Protein AF-A0A8X6WQD3-F1 (afdb_monomer)

Foldseek 3Di:
DDDDDDPPPPPPPPPPPPVVPPDPDDDDDDDDDDDPPDPDPDDDDPCVVVPDDDDDDPVHHDPDDDDDPDPFWFLDDDPDPPDV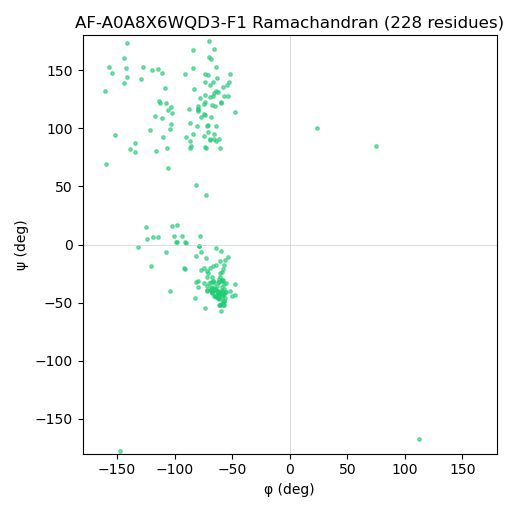VSVVCLQVPPVQLQLQLVQLQVQLVVVLVVPVVPVPDPSVPDDRDDSVLVVLLVVLVVVCVVPPDPDPVLQCDPPPVRDDPVNCVSDNSVVSVSCVVRGWRADPPCPDPPDPDNVCRRNVNSVVSNVVSVVNTTDDDPDDDDDDDD

pLDDT: mean 78.13, std 22.71, range [29.39, 98.5]

Solvent-accessible surface area (backbone atoms only — not comparable to full-atom values): 15333 Å² total; per-residue (Å²): 140,83,84,81,78,81,80,84,78,84,79,75,86,74,82,72,81,69,78,85,74,79,78,85,76,84,78,83,88,79,96,72,84,86,78,81,82,76,93,65,99,67,81,90,71,83,56,74,72,78,72,59,89,74,78,74,42,95,91,42,66,74,77,81,81,73,81,83,80,76,82,62,43,74,65,57,90,71,92,54,92,86,43,71,61,64,64,51,39,67,64,60,32,72,68,60,42,46,49,33,32,51,37,16,42,52,51,38,53,57,50,50,66,69,50,64,83,45,94,79,50,76,72,82,70,72,70,82,71,43,55,70,57,51,52,51,50,51,53,49,54,54,48,45,75,74,53,78,64,100,45,80,71,46,48,62,32,84,50,85,93,59,46,42,70,66,48,57,72,73,47,49,64,69,56,51,54,50,48,69,70,33,65,34,50,42,76,83,83,74,76,52,92,78,51,92,54,70,92,48,47,63,42,39,61,55,50,54,52,43,55,54,34,53,63,61,36,40,38,75,66,93,80,80,86,88,81,89,85,134

InterPro domains:
  IPR029526 PiggyBac transposable element-derived protein [PF13843] (83-230)

Organism: NCBI:txid2747483

Secondary structure (DSSP, 8-state):
-----------------GGGG--------------------S----GGGTT-----BTTBPPPPPPPP----EE-S--S-TT-HHHHHHTTS-HHHHHHHHHHHHHHHHHHHHHHTTSTT-GGGG-----HHHHHHHHHHHHHHHHS--SSGGGGG---TTT--HHHHHH--HHHHHHHHHH--SS-TT---TT-S-GGGGGGHHHHHHHHHHHHHHEE--S--------

Radius of gyration: 25.44 Å; Cα contacts (8 Å, |Δi|>4): 131; chains: 1; bounding box: 48×45×98 Å

Sequence (230 aa):
MAQKRKLDYYNDDFDFDTESLSSFESDEDFVHSISSSEDDSSDEEDFSSVRQWCKIDSSSPAPSRFSFIGDVGMKACVTNISDPLEYFELFFTDEIVNHIVTETNIFAAENLNKFKSKEHSRTHHWSETNANELRIFFATLILQGIITKPTVRMFWSKRKLIETPSFSNLMSSRRFDFIMQFIHFDRNENADSSHPQPKLKKIWTVLNYLQKKFSEVYTPEQDICIDESL

Nearest PDB structures (foldseek):
  6x68-assembly1_C  TM=8.214E-01  e=3.130E-04  Trichoplusia ni

Structure (mmCIF, N/CA/C/O backbone):
data_AF-A0A8X6WQD3-F1
#
_entry.id   AF-A0A8X6WQD3-F1
#
loop_
_atom_site.group_PDB
_atom_site.id
_atom_site.type_symbol
_atom_site.label_atom_id
_atom_site.label_alt_id
_atom_site.label_comp_id
_atom_site.label_asym_id
_atom_site.label_entity_id
_atom_site.label_seq_id
_atom_site.pdbx_PDB_ins_code
_atom_site.Cartn_x
_atom_site.Cartn_y
_atom_site.Cartn_z
_atom_site.occupancy
_atom_site.B_iso_or_equiv
_atom_site.auth_seq_id
_atom_site.auth_comp_id
_atom_site.auth_asym_id
_atom_site.auth_atom_id
_atom_site.pdbx_PDB_model_num
ATOM 1 N N . MET A 1 1 ? -28.267 -24.056 47.676 1.00 37.34 1 MET A N 1
ATOM 2 C CA . MET A 1 1 ? -27.795 -22.656 47.626 1.00 37.34 1 MET A CA 1
ATOM 3 C C . MET A 1 1 ? -27.132 -22.459 46.263 1.00 37.34 1 MET A C 1
ATOM 5 O O . MET A 1 1 ? -25.984 -22.834 46.091 1.00 37.34 1 MET A O 1
ATOM 9 N N . ALA A 1 2 ? -27.905 -22.050 45.252 1.00 32.12 2 ALA A N 1
ATOM 10 C CA . ALA A 1 2 ? -27.469 -22.011 43.853 1.00 32.12 2 ALA A CA 1
ATOM 11 C C . ALA A 1 2 ? -27.217 -20.557 43.428 1.00 32.12 2 ALA A C 1
ATOM 13 O O . ALA A 1 2 ? -28.138 -19.742 43.428 1.00 32.12 2 ALA A O 1
ATOM 14 N N . GLN A 1 3 ? -25.967 -20.229 43.098 1.00 31.47 3 GLN A N 1
ATOM 15 C CA . GLN A 1 3 ? -25.586 -18.927 42.552 1.00 31.47 3 GLN A CA 1
ATOM 16 C C . GLN A 1 3 ? -26.053 -18.821 41.095 1.00 31.47 3 GLN A C 1
ATOM 18 O O . GLN A 1 3 ? -25.526 -19.492 40.208 1.00 31.47 3 GLN A O 1
ATOM 23 N N . LYS A 1 4 ? -27.034 -17.949 40.839 1.00 33.19 4 LYS A N 1
ATOM 24 C CA . LYS A 1 4 ? -27.352 -17.462 39.491 1.00 33.19 4 LYS A CA 1
ATOM 25 C C . LYS A 1 4 ? -26.191 -16.587 39.008 1.00 33.19 4 LYS A C 1
ATOM 27 O O . LYS A 1 4 ? -26.005 -15.481 39.508 1.00 33.19 4 LYS A O 1
ATOM 32 N N . ARG A 1 5 ? -25.422 -17.074 38.029 1.00 31.81 5 ARG A N 1
ATOM 33 C CA . ARG A 1 5 ? -24.532 -16.237 37.212 1.00 31.81 5 ARG A CA 1
ATOM 34 C C . ARG A 1 5 ? -25.403 -15.321 36.348 1.00 31.81 5 ARG A C 1
ATOM 36 O O . ARG A 1 5 ? -26.217 -15.817 35.574 1.00 31.81 5 ARG A O 1
ATOM 43 N N . LYS A 1 6 ? -25.250 -14.004 36.502 1.00 31.16 6 LYS A N 1
ATOM 44 C CA . LYS A 1 6 ? -25.742 -13.023 35.528 1.00 31.16 6 LYS A CA 1
ATOM 45 C C . LYS A 1 6 ? -24.951 -13.231 34.234 1.00 31.16 6 LYS A C 1
ATOM 47 O O . LYS A 1 6 ? -23.727 -13.151 34.253 1.00 31.16 6 LYS A O 1
ATOM 52 N N . LEU A 1 7 ? -25.641 -13.568 33.145 1.00 31.30 7 LEU A N 1
ATOM 53 C CA . LEU A 1 7 ? -25.125 -13.299 31.808 1.00 31.30 7 LEU A CA 1
ATOM 54 C C . LEU A 1 7 ? -25.350 -11.808 31.575 1.00 31.30 7 LEU A C 1
ATOM 56 O O . LEU A 1 7 ? -26.496 -11.380 31.449 1.00 31.30 7 LEU A O 1
ATOM 60 N N . ASP A 1 8 ? -24.272 -11.036 31.544 1.00 34.44 8 ASP A N 1
ATOM 61 C CA . ASP A 1 8 ? -24.327 -9.669 31.047 1.00 34.44 8 ASP A CA 1
ATOM 62 C C . ASP A 1 8 ? -24.495 -9.747 29.527 1.00 34.44 8 ASP A C 1
ATOM 64 O O . ASP A 1 8 ? -23.580 -10.088 28.774 1.00 34.44 8 ASP A O 1
ATOM 68 N N . TYR A 1 9 ? -25.734 -9.530 29.098 1.00 30.50 9 TYR A N 1
ATOM 69 C CA . TYR A 1 9 ? -26.123 -9.390 27.706 1.00 30.50 9 TYR A CA 1
ATOM 70 C C . TYR A 1 9 ? -25.577 -8.044 27.214 1.00 30.50 9 TYR A C 1
ATOM 72 O O . TYR A 1 9 ? -26.153 -6.993 27.485 1.00 30.50 9 TYR A O 1
ATOM 80 N N . TYR A 1 10 ? -24.414 -8.072 26.559 1.00 33.78 10 TYR A N 1
ATOM 81 C CA . TYR A 1 10 ? -23.886 -6.932 25.811 1.00 33.78 10 TYR A CA 1
ATOM 82 C C . TYR A 1 10 ? -24.775 -6.711 24.579 1.00 33.78 10 TYR A C 1
ATOM 84 O O . TYR A 1 10 ? -24.548 -7.309 23.527 1.00 33.78 10 TYR A O 1
ATOM 92 N N . ASN A 1 11 ? -25.797 -5.872 24.738 1.00 33.25 11 ASN A N 1
ATOM 93 C CA . ASN A 1 11 ? -26.435 -5.171 23.631 1.00 33.25 11 ASN A CA 1
ATOM 94 C C . ASN A 1 11 ? -25.568 -3.960 23.295 1.00 33.25 11 ASN A C 1
ATOM 96 O O . ASN A 1 11 ? -25.582 -2.966 24.016 1.00 33.25 11 ASN A O 1
ATOM 100 N N . ASP A 1 12 ? -24.788 -4.084 22.229 1.00 38.41 12 ASP A N 1
ATOM 101 C CA . ASP A 1 12 ? -24.139 -2.958 21.565 1.00 38.41 12 ASP A CA 1
ATOM 102 C C . ASP A 1 12 ? -24.759 -2.935 20.163 1.00 38.41 12 ASP A C 1
ATOM 104 O O . ASP A 1 12 ? -24.243 -3.555 19.226 1.00 38.41 12 ASP A O 1
ATOM 108 N N . ASP A 1 13 ? -25.959 -2.348 20.090 1.00 34.16 13 ASP A N 1
ATOM 109 C CA . ASP A 1 13 ? -26.686 -2.066 18.853 1.00 34.16 13 ASP A CA 1
ATOM 110 C C . ASP A 1 13 ? -25.855 -1.053 18.058 1.00 34.16 13 ASP A C 1
ATOM 112 O O . ASP A 1 13 ? -25.929 0.162 18.238 1.00 34.16 13 ASP A O 1
ATOM 116 N N . PHE A 1 14 ? -24.958 -1.590 17.237 1.00 41.25 14 PHE A N 1
ATOM 117 C CA . PHE A 1 14 ? -24.256 -0.849 16.207 1.00 41.25 14 PHE A CA 1
ATOM 118 C C . PHE A 1 14 ? -25.142 -0.878 14.966 1.00 41.25 14 PHE A C 1
ATOM 120 O O . PHE A 1 14 ? -25.031 -1.792 14.147 1.00 41.25 14 PHE A O 1
ATOM 127 N N . ASP A 1 15 ? -26.032 0.108 14.860 1.00 30.75 15 ASP A N 1
ATOM 128 C CA . ASP A 1 15 ? -26.692 0.447 13.603 1.00 30.75 15 ASP A CA 1
ATOM 129 C C . ASP A 1 15 ? -25.621 0.982 12.647 1.00 30.75 15 ASP A C 1
ATOM 131 O O . ASP A 1 15 ? -25.238 2.153 12.645 1.00 30.75 15 ASP A O 1
ATOM 135 N N . PHE A 1 16 ? -25.045 0.050 11.892 1.00 40.91 16 PHE A N 1
ATOM 136 C CA . PHE A 1 16 ? -24.218 0.330 10.736 1.00 40.91 16 PHE A CA 1
ATOM 137 C C . PHE A 1 16 ? -25.162 0.755 9.613 1.00 40.91 16 PHE A C 1
ATOM 139 O O . PHE A 1 16 ? -25.696 -0.097 8.899 1.00 40.91 16 PHE A O 1
ATOM 146 N N . ASP A 1 17 ? -25.387 2.062 9.469 1.00 29.39 17 ASP A N 1
ATOM 147 C CA . ASP A 1 17 ? -26.041 2.622 8.285 1.00 29.39 17 ASP A CA 1
ATOM 148 C C . ASP A 1 17 ? -25.178 2.299 7.057 1.00 29.39 17 ASP A C 1
ATOM 150 O O . ASP A 1 17 ? -24.239 3.004 6.690 1.00 29.39 17 ASP A O 1
ATOM 154 N N . THR A 1 18 ? -25.495 1.156 6.450 1.00 40.88 18 THR A N 1
ATOM 155 C CA . THR A 1 18 ? -24.824 0.567 5.284 1.00 40.88 18 THR A CA 1
ATOM 156 C C . THR A 1 18 ? -25.268 1.253 3.983 1.00 40.88 18 THR A C 1
ATOM 158 O O . THR A 1 18 ? -24.784 0.924 2.905 1.00 40.88 18 THR A O 1
ATOM 161 N N . GLU A 1 19 ? -26.175 2.230 4.058 1.00 29.75 19 GLU A N 1
ATOM 162 C CA . GLU A 1 19 ? -26.817 2.840 2.886 1.00 29.75 19 GLU A CA 1
ATOM 163 C C . GLU A 1 19 ? -25.960 3.887 2.148 1.00 29.75 19 GLU A C 1
ATOM 165 O O . GLU A 1 19 ? -26.366 4.387 1.106 1.00 29.75 19 GLU A O 1
ATOM 170 N N . SER A 1 20 ? -24.742 4.193 2.610 1.00 35.38 20 SER A N 1
ATOM 171 C CA . SER A 1 20 ? -23.837 5.131 1.915 1.00 35.38 20 SER A CA 1
ATOM 172 C C . SER A 1 20 ? -22.776 4.447 1.033 1.00 35.38 20 SER A C 1
ATOM 174 O O . SER A 1 20 ? -21.779 5.080 0.682 1.00 35.38 20 SER A O 1
ATOM 176 N N . LEU A 1 21 ? -22.955 3.167 0.686 1.00 35.31 21 LEU A N 1
ATOM 177 C CA . LEU A 1 21 ? -22.080 2.437 -0.250 1.00 35.31 21 LEU A CA 1
ATOM 178 C C . LEU A 1 21 ? -22.769 2.009 -1.558 1.00 35.31 21 LEU A C 1
ATOM 180 O O . LEU A 1 21 ? -22.146 1.342 -2.381 1.00 35.31 21 LEU A O 1
ATOM 184 N N . SER A 1 22 ? -24.016 2.422 -1.803 1.00 36.16 22 SER A N 1
ATOM 185 C CA . SER A 1 22 ? -24.727 2.132 -3.054 1.00 36.16 22 SER A CA 1
ATOM 186 C C . SER A 1 22 ? -24.837 3.363 -3.956 1.00 36.16 22 SER A C 1
ATOM 188 O O . SER A 1 22 ? -25.866 4.031 -3.989 1.00 36.16 22 SER A O 1
ATOM 190 N N . SER A 1 23 ? -23.782 3.632 -4.722 1.00 32.94 23 SER A N 1
ATOM 191 C CA . SER A 1 23 ? -23.897 4.284 -6.035 1.00 32.94 23 SER A CA 1
ATOM 192 C C . SER A 1 23 ? -22.642 3.991 -6.861 1.00 32.94 23 SER A C 1
ATOM 194 O O . SER A 1 23 ? -21.803 4.862 -7.085 1.00 32.94 23 SER A O 1
ATOM 196 N N . PHE A 1 24 ? -22.482 2.733 -7.273 1.00 35.53 24 PHE A N 1
ATOM 197 C CA . PHE A 1 24 ? -21.661 2.423 -8.440 1.00 35.53 24 PHE A CA 1
ATOM 198 C C . PHE A 1 24 ? -22.589 2.573 -9.647 1.00 35.53 24 PHE A C 1
ATOM 200 O O . PHE A 1 24 ? -23.255 1.623 -10.054 1.00 35.53 24 PHE A O 1
ATOM 207 N N . GLU A 1 25 ? -22.731 3.805 -10.136 1.00 36.41 25 GLU A N 1
ATOM 208 C CA . GLU A 1 25 ? -23.301 4.021 -11.463 1.00 36.41 25 GLU A CA 1
ATOM 209 C C . GLU A 1 25 ? -22.193 3.749 -12.478 1.00 36.41 25 GLU A C 1
ATOM 211 O O . GLU A 1 25 ? -21.123 4.360 -12.459 1.00 36.41 25 GLU A O 1
ATOM 216 N N . SER A 1 26 ? -22.444 2.723 -13.284 1.00 42.25 26 SER A N 1
ATOM 217 C CA . SER A 1 26 ? -21.662 2.347 -14.449 1.00 42.25 26 SER A CA 1
ATOM 218 C C . SER A 1 26 ? -21.971 3.355 -15.547 1.00 42.25 26 SER A C 1
ATOM 220 O O . SER A 1 26 ? -23.090 3.381 -16.046 1.00 42.25 26 SER A O 1
ATOM 222 N N . ASP A 1 27 ? -20.975 4.160 -15.905 1.00 38.22 27 ASP A N 1
ATOM 223 C CA . ASP A 1 27 ? -20.970 4.901 -17.162 1.00 38.22 27 ASP A CA 1
ATOM 224 C C . ASP A 1 27 ? -19.881 4.299 -18.046 1.00 38.22 27 ASP A C 1
ATOM 226 O O . ASP A 1 27 ? -18.683 4.418 -17.765 1.00 38.22 27 ASP A O 1
ATOM 230 N N . GLU A 1 28 ? -20.340 3.600 -19.081 1.00 47.25 28 GLU A N 1
ATOM 231 C CA . GLU A 1 28 ? -19.529 3.154 -20.205 1.00 47.25 28 GLU A CA 1
ATOM 232 C C . GLU A 1 28 ? -19.102 4.332 -21.097 1.00 47.25 28 GLU A C 1
ATOM 234 O O . GLU A 1 28 ? -19.700 5.409 -21.095 1.00 47.25 28 GLU A O 1
ATOM 239 N N . ASP A 1 29 ? -18.064 4.053 -21.886 1.00 42.06 29 ASP A N 1
ATOM 240 C CA . ASP A 1 29 ? -17.560 4.807 -23.032 1.00 42.06 29 ASP A CA 1
ATOM 241 C C . ASP A 1 29 ? -16.788 6.104 -22.763 1.00 42.06 29 ASP A C 1
ATOM 243 O O . ASP A 1 29 ? -17.280 7.217 -22.954 1.00 42.06 29 ASP A O 1
ATOM 247 N N . PHE A 1 30 ? 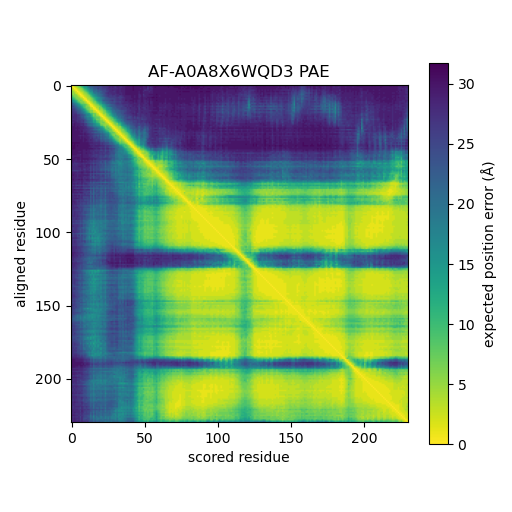-15.479 5.962 -22.508 1.00 35.50 30 PHE A N 1
ATOM 248 C CA . PHE A 1 30 ? -14.531 6.975 -22.977 1.00 35.50 30 PHE A CA 1
ATOM 249 C C . PHE A 1 30 ? -13.127 6.422 -23.250 1.00 35.50 30 PHE A C 1
ATOM 251 O O . PHE A 1 30 ? -12.264 6.355 -22.375 1.00 35.50 30 PHE A O 1
ATOM 258 N N . VAL A 1 31 ? -12.885 6.059 -24.510 1.00 40.31 31 VAL A N 1
ATOM 259 C CA . VAL A 1 31 ? -11.545 5.803 -25.050 1.00 40.31 31 VAL A CA 1
ATOM 260 C C . VAL A 1 31 ? -10.741 7.105 -25.064 1.00 40.31 31 VAL A C 1
ATOM 262 O O . VAL A 1 31 ? -10.832 7.901 -25.998 1.00 40.31 31 VAL A O 1
ATOM 265 N N . HIS A 1 32 ? -9.940 7.334 -24.023 1.00 35.94 32 HIS A N 1
ATOM 266 C CA . HIS A 1 32 ? -8.953 8.408 -24.017 1.00 35.94 32 HIS A CA 1
ATOM 267 C C . HIS A 1 32 ? -7.553 7.851 -24.254 1.00 35.94 32 HIS A C 1
ATOM 269 O O . HIS A 1 32 ? -7.032 7.048 -23.484 1.00 35.94 32 HIS A O 1
ATOM 275 N N . SER A 1 33 ? -6.959 8.308 -25.353 1.00 43.00 33 SER A N 1
ATOM 276 C CA . SER A 1 33 ? -5.573 8.093 -25.738 1.00 43.00 33 SER A CA 1
ATOM 277 C C . SER A 1 33 ? -4.630 8.382 -24.571 1.00 43.00 33 SER A C 1
ATOM 279 O O . SER A 1 33 ? -4.491 9.527 -24.144 1.00 43.00 33 SER A O 1
ATOM 281 N N . ILE A 1 34 ? -3.960 7.341 -24.080 1.00 35.44 34 ILE A N 1
ATOM 282 C CA . ILE A 1 34 ? -2.856 7.463 -23.132 1.00 35.44 34 ILE A CA 1
ATOM 283 C C . ILE A 1 34 ? -1.696 8.211 -23.806 1.00 35.44 34 ILE A C 1
ATOM 285 O O . ILE A 1 34 ? -0.976 7.674 -24.646 1.00 35.44 34 ILE A O 1
ATOM 289 N N . SER A 1 35 ? -1.543 9.492 -23.480 1.00 41.06 35 SER A N 1
ATOM 290 C CA . SER A 1 35 ? -0.341 10.252 -23.814 1.00 41.06 35 SER A CA 1
ATOM 291 C C . SER A 1 35 ? 0.630 10.100 -22.651 1.00 41.06 35 SER A C 1
ATOM 293 O O . SER A 1 35 ? 0.543 10.833 -21.670 1.00 41.06 35 SER A O 1
ATOM 295 N N . SER A 1 36 ? 1.516 9.108 -22.747 1.00 38.62 36 SER A N 1
ATOM 296 C CA . SER A 1 36 ? 2.681 9.000 -21.870 1.00 38.62 36 SER A CA 1
ATOM 297 C C . SER A 1 36 ? 3.654 10.108 -22.260 1.00 38.62 36 SER A C 1
ATOM 299 O O . SER A 1 36 ? 4.286 10.028 -23.309 1.00 38.62 36 SER A O 1
ATOM 301 N N . SER A 1 37 ? 3.709 11.187 -21.481 1.00 40.78 37 SER A N 1
ATOM 302 C CA . SER A 1 37 ? 4.742 12.211 -21.628 1.00 40.78 37 SER A CA 1
ATOM 303 C C . SER A 1 37 ? 5.959 11.780 -20.816 1.00 40.78 37 SER A C 1
ATOM 305 O O . SER A 1 37 ? 6.109 12.168 -19.655 1.00 40.78 37 SER A O 1
ATOM 307 N N . GLU A 1 38 ? 6.790 10.932 -21.414 1.00 43.31 38 GLU A N 1
ATOM 308 C CA . GLU A 1 38 ? 8.172 10.779 -20.975 1.00 43.31 38 GLU A CA 1
ATOM 309 C C . GLU A 1 38 ? 8.962 11.947 -21.575 1.00 43.31 38 GLU A C 1
ATOM 311 O O . GLU A 1 38 ? 9.025 12.114 -22.790 1.00 43.31 38 GLU A O 1
ATOM 316 N N . ASP A 1 39 ? 9.473 12.813 -20.703 1.00 50.09 39 ASP A N 1
ATOM 317 C CA . ASP A 1 39 ? 10.431 13.861 -21.048 1.00 50.09 39 ASP A CA 1
ATOM 318 C C . ASP A 1 39 ? 11.785 13.182 -21.286 1.00 50.09 39 ASP A C 1
ATOM 320 O O . ASP A 1 39 ? 12.591 13.041 -20.364 1.00 50.09 39 ASP A O 1
ATOM 324 N N . ASP A 1 40 ? 11.986 12.677 -22.506 1.00 42.31 40 ASP A N 1
ATOM 325 C CA . ASP A 1 40 ? 13.295 12.265 -23.001 1.00 42.31 40 ASP A CA 1
ATOM 326 C C . ASP A 1 40 ? 13.674 13.127 -24.207 1.00 42.31 40 ASP A C 1
ATOM 328 O O . ASP A 1 40 ? 13.081 13.081 -25.284 1.00 42.31 40 ASP A O 1
ATOM 332 N N . SER A 1 41 ? 14.676 13.971 -23.994 1.00 54.41 41 SER A N 1
ATOM 333 C CA . SER A 1 41 ? 15.279 14.817 -25.012 1.00 54.41 41 SER A CA 1
ATOM 334 C C . SER A 1 41 ? 16.131 13.955 -25.954 1.00 54.41 41 SER A C 1
ATOM 336 O O . SER A 1 41 ? 17.355 13.915 -25.813 1.00 54.41 41 SER A O 1
ATOM 338 N N . SER A 1 42 ? 15.517 13.317 -26.954 1.00 49.59 42 SER A N 1
ATOM 339 C CA . SER A 1 42 ? 16.203 12.905 -28.187 1.00 49.59 42 SER A CA 1
ATOM 340 C C . SER A 1 42 ? 15.221 12.650 -29.341 1.00 49.59 42 SER A C 1
ATOM 342 O O . SER A 1 42 ? 14.194 12.017 -29.151 1.00 49.59 42 SER A O 1
ATOM 344 N N . ASP A 1 43 ? 15.547 13.226 -30.506 1.00 47.78 43 ASP A N 1
ATOM 345 C CA . ASP A 1 43 ? 14.979 13.034 -31.852 1.00 47.78 43 ASP A CA 1
ATOM 346 C C . ASP A 1 43 ? 13.529 12.501 -31.946 1.00 47.78 43 ASP A C 1
ATOM 348 O O . ASP A 1 43 ? 13.276 11.302 -31.891 1.00 47.78 43 ASP A O 1
ATOM 352 N N . GLU A 1 44 ? 12.578 13.415 -32.179 1.00 52.28 44 GLU A N 1
ATOM 353 C CA . GLU A 1 44 ? 11.164 13.135 -32.489 1.00 52.28 44 GLU A CA 1
ATOM 354 C C . GLU A 1 44 ? 11.033 12.300 -33.782 1.00 52.28 44 GLU A C 1
ATOM 356 O O . GLU A 1 44 ? 10.827 12.833 -34.878 1.00 52.28 44 GLU A O 1
ATOM 361 N N . GLU A 1 45 ? 11.182 10.978 -33.684 1.00 58.72 45 GLU A N 1
ATOM 362 C CA . GLU A 1 45 ? 10.848 10.075 -34.783 1.00 58.72 45 GLU A CA 1
ATOM 363 C C . GLU A 1 45 ? 9.327 10.088 -35.024 1.00 58.72 45 GLU A C 1
ATOM 365 O O . GLU A 1 45 ? 8.515 9.904 -34.116 1.00 58.72 45 GLU A O 1
ATOM 370 N N . ASP A 1 46 ? 8.917 10.320 -36.274 1.00 63.22 46 ASP A N 1
ATOM 371 C CA . ASP A 1 46 ? 7.510 10.356 -36.681 1.00 63.22 46 ASP A CA 1
ATOM 372 C C . ASP A 1 46 ? 6.873 8.954 -36.613 1.00 63.22 46 ASP A C 1
ATOM 374 O O . ASP A 1 46 ? 6.852 8.186 -37.579 1.00 63.22 46 ASP A O 1
ATOM 378 N N . PHE A 1 47 ? 6.305 8.619 -35.454 1.00 57.06 47 PHE A N 1
ATOM 379 C CA . PHE A 1 47 ? 5.590 7.360 -35.226 1.00 57.06 47 PHE A CA 1
ATOM 380 C C . PHE A 1 47 ? 4.166 7.330 -35.812 1.00 57.06 47 PHE A C 1
ATOM 382 O O . PHE A 1 47 ? 3.434 6.362 -35.570 1.00 57.06 47 PHE A O 1
ATOM 389 N N . SER A 1 48 ? 3.732 8.338 -36.584 1.00 65.25 48 SER A N 1
ATOM 390 C CA . SER A 1 48 ? 2.378 8.364 -37.172 1.00 65.25 48 SER A CA 1
ATOM 391 C C . SER A 1 48 ? 2.093 7.129 -38.035 1.00 65.25 48 SER A C 1
ATOM 393 O O . SER A 1 48 ? 0.986 6.587 -38.011 1.00 65.25 48 SER A O 1
ATOM 395 N N . SER A 1 49 ? 3.128 6.620 -38.706 1.00 61.62 49 SER A N 1
ATOM 396 C CA . SER A 1 49 ? 3.078 5.427 -39.557 1.00 61.62 49 SER A CA 1
ATOM 397 C C . SER A 1 49 ? 2.931 4.118 -38.765 1.00 61.62 49 SER A C 1
ATOM 399 O O . SER A 1 49 ? 2.359 3.154 -39.268 1.00 61.62 49 SER A O 1
ATOM 401 N N . VAL A 1 50 ? 3.416 4.067 -37.517 1.00 60.41 50 VAL A N 1
ATOM 402 C CA . VAL A 1 50 ? 3.425 2.850 -36.677 1.00 60.41 50 VAL A CA 1
ATOM 403 C C . VAL A 1 50 ? 2.043 2.560 -36.082 1.00 60.41 50 VAL A C 1
ATOM 405 O O . VAL A 1 50 ? 1.725 1.419 -35.756 1.00 60.41 50 VAL A O 1
ATOM 408 N N . ARG A 1 51 ? 1.180 3.579 -35.983 1.00 58.72 51 ARG A N 1
ATOM 409 C CA . ARG A 1 51 ? -0.174 3.461 -35.411 1.00 58.72 51 ARG A CA 1
ATOM 410 C C . ARG A 1 51 ? -1.255 3.100 -36.433 1.00 58.72 51 ARG A C 1
ATOM 412 O O . ARG A 1 51 ? -2.430 3.017 -36.071 1.00 58.72 51 ARG A O 1
ATOM 419 N N . GLN A 1 52 ? -0.898 2.899 -37.702 1.00 70.62 52 GLN A N 1
ATOM 420 C CA . GLN A 1 52 ? -1.867 2.553 -38.734 1.00 70.62 52 GLN A CA 1
ATOM 421 C C . GLN A 1 52 ? -2.091 1.039 -38.779 1.00 70.62 52 GLN A C 1
ATOM 423 O O . GLN A 1 52 ? -1.277 0.281 -39.303 1.00 70.62 52 GLN A O 1
ATOM 428 N N . TRP A 1 53 ? -3.231 0.597 -38.248 1.00 75.75 53 TRP A N 1
ATOM 429 C CA . TRP A 1 53 ? -3.654 -0.798 -38.341 1.00 75.75 53 TRP A CA 1
ATOM 430 C C . TRP A 1 53 ? -3.809 -1.218 -39.806 1.00 75.75 53 TRP A C 1
ATOM 432 O O . TRP A 1 53 ? -4.595 -0.629 -40.552 1.00 75.75 53 TRP A O 1
ATOM 442 N N . CYS A 1 54 ? -3.086 -2.260 -40.213 1.00 73.06 54 CYS A N 1
ATOM 443 C CA . CYS A 1 54 ? -3.189 -2.845 -41.543 1.00 73.06 54 CYS A CA 1
ATOM 444 C C . CYS A 1 54 ? -3.624 -4.310 -41.466 1.00 73.06 54 CYS A C 1
ATOM 446 O O . CYS A 1 54 ? -3.359 -5.030 -40.500 1.00 73.06 54 CYS A O 1
ATOM 448 N N . LYS A 1 55 ? -4.332 -4.758 -42.502 1.00 79.69 55 LYS A N 1
ATOM 449 C CA . LYS A 1 55 ? -4.726 -6.157 -42.627 1.00 79.69 55 LYS A CA 1
ATOM 450 C C . LYS A 1 55 ? -3.521 -6.964 -43.101 1.00 79.69 55 LYS A C 1
ATOM 452 O O . LYS A 1 55 ? -2.952 -6.653 -44.141 1.00 79.69 55 LYS A O 1
ATOM 457 N N . ILE A 1 56 ? -3.173 -8.013 -42.360 1.00 80.06 56 ILE A N 1
ATOM 458 C CA . ILE A 1 56 ? -2.126 -8.951 -42.770 1.00 80.06 56 ILE A CA 1
ATOM 459 C C . ILE A 1 56 ? -2.726 -9.912 -43.801 1.00 80.06 56 ILE A C 1
ATOM 461 O O . ILE A 1 56 ? -3.651 -10.668 -43.492 1.00 80.06 56 ILE A O 1
ATOM 465 N N . ASP A 1 57 ? -2.209 -9.873 -45.026 1.00 82.50 57 ASP A N 1
ATOM 466 C CA . ASP A 1 57 ? -2.569 -10.795 -46.103 1.00 82.50 57 ASP A CA 1
ATOM 467 C C . ASP A 1 57 ? -1.379 -11.072 -47.036 1.00 82.50 57 ASP A C 1
ATOM 469 O O . ASP A 1 57 ? -0.261 -10.613 -46.814 1.00 82.50 57 ASP A O 1
ATOM 473 N N . SER A 1 58 ? -1.603 -11.857 -48.088 1.00 78.31 58 SER A N 1
ATOM 474 C CA . SER A 1 58 ? -0.564 -12.244 -49.048 1.00 78.31 58 SER A CA 1
ATOM 475 C C . SER A 1 58 ? 0.079 -11.059 -49.781 1.00 78.31 58 SER A C 1
ATOM 477 O O . SER A 1 58 ? 1.191 -11.192 -50.285 1.00 78.31 58 SER A O 1
ATOM 479 N N . SER A 1 59 ? -0.631 -9.932 -49.895 1.00 81.19 59 SER A N 1
ATOM 480 C CA . SER A 1 59 ? -0.164 -8.709 -50.556 1.00 81.19 59 SER A CA 1
ATOM 481 C C . SER A 1 59 ? 0.524 -7.737 -49.594 1.00 81.19 59 SER A C 1
ATOM 483 O O . SER A 1 59 ? 1.305 -6.899 -50.037 1.00 81.19 59 SER A O 1
ATOM 485 N N . SER A 1 60 ? 0.269 -7.882 -48.290 1.00 79.12 60 SER A N 1
ATOM 486 C CA . SER A 1 60 ? 0.859 -7.100 -47.201 1.00 79.12 60 SER A CA 1
ATOM 487 C C . SER A 1 60 ? 1.299 -8.041 -46.068 1.00 79.12 60 SER A C 1
ATOM 489 O O . SER A 1 60 ? 0.566 -8.213 -45.086 1.00 79.12 60 SER A O 1
ATOM 491 N N . PRO A 1 61 ? 2.462 -8.712 -46.208 1.00 75.81 61 PRO A N 1
ATOM 492 C CA . PRO A 1 61 ? 2.956 -9.629 -45.189 1.00 75.81 61 PRO A CA 1
ATOM 493 C C . PRO A 1 61 ? 3.272 -8.878 -43.895 1.00 75.81 61 PRO A C 1
ATOM 495 O O . PRO A 1 61 ? 3.609 -7.694 -43.911 1.00 75.81 61 PRO A O 1
ATOM 498 N N . ALA A 1 62 ? 3.189 -9.589 -42.770 1.00 75.69 62 ALA A N 1
ATOM 499 C CA . ALA A 1 62 ? 3.553 -9.029 -41.477 1.00 75.69 62 ALA A CA 1
ATOM 500 C C . ALA A 1 62 ? 4.992 -8.472 -41.524 1.00 75.69 62 ALA A C 1
ATOM 502 O O . ALA A 1 62 ? 5.874 -9.144 -42.076 1.00 75.69 62 ALA A O 1
ATOM 503 N N . PRO A 1 63 ? 5.248 -7.286 -40.942 1.00 74.50 63 PRO A N 1
ATOM 504 C CA . PRO A 1 63 ? 6.602 -6.777 -40.782 1.00 74.50 63 PRO A CA 1
ATOM 505 C C . PRO A 1 63 ? 7.499 -7.825 -40.116 1.00 74.50 63 PRO A C 1
ATOM 507 O O . PRO A 1 63 ? 7.047 -8.601 -39.267 1.00 74.50 63 PRO A O 1
ATOM 510 N N . SER A 1 64 ? 8.779 -7.854 -40.490 1.00 71.69 64 SER A N 1
ATOM 511 C CA . SER A 1 64 ? 9.752 -8.723 -39.830 1.00 71.69 64 SER A CA 1
ATOM 512 C C . SER A 1 64 ? 9.777 -8.416 -38.336 1.00 71.69 64 SER A C 1
ATOM 514 O O . SER A 1 64 ? 9.956 -7.260 -37.954 1.00 71.69 64 SER A O 1
ATOM 516 N N . ARG A 1 65 ? 9.621 -9.443 -37.493 1.00 72.94 65 ARG A N 1
ATOM 517 C CA . ARG A 1 65 ? 9.785 -9.278 -36.047 1.00 72.94 65 ARG A CA 1
ATOM 518 C C . ARG A 1 65 ? 11.205 -8.789 -35.779 1.00 72.94 65 ARG A C 1
ATOM 520 O O . ARG A 1 65 ? 12.164 -9.448 -36.177 1.00 72.94 65 ARG A O 1
ATOM 527 N N . PHE A 1 66 ? 11.325 -7.639 -35.130 1.00 80.25 66 PHE A N 1
ATOM 528 C CA . PHE A 1 66 ? 12.605 -7.172 -34.621 1.00 80.25 66 PHE A CA 1
ATOM 529 C C . PHE A 1 66 ? 13.114 -8.159 -33.568 1.00 80.25 66 PHE A C 1
ATOM 531 O O . PHE A 1 66 ? 12.326 -8.726 -32.806 1.00 80.25 66 PHE A O 1
ATOM 538 N N . SER A 1 67 ? 14.428 -8.376 -33.533 1.00 87.62 67 SER A N 1
ATOM 539 C CA . SER A 1 67 ? 15.041 -9.103 -32.424 1.00 87.62 67 SER A CA 1
ATOM 540 C C . SER A 1 67 ? 14.839 -8.299 -31.146 1.00 87.62 67 SER A C 1
ATOM 542 O O . SER A 1 67 ? 15.097 -7.098 -31.128 1.00 87.62 67 SER A O 1
ATOM 544 N N . PHE A 1 68 ? 14.386 -8.955 -30.085 1.00 88.56 68 PHE A N 1
ATOM 545 C CA . PHE A 1 68 ? 14.256 -8.329 -28.778 1.00 88.56 68 PHE A CA 1
ATOM 546 C C . PHE A 1 68 ? 15.644 -8.134 -28.146 1.00 88.56 68 PHE A C 1
ATOM 548 O O . PHE A 1 68 ? 16.444 -9.069 -28.108 1.00 88.56 68 PHE A O 1
ATOM 555 N N . ILE A 1 69 ? 15.937 -6.911 -27.693 1.00 90.88 69 ILE A N 1
ATOM 556 C CA . ILE A 1 69 ? 17.247 -6.497 -27.141 1.00 90.88 69 ILE A CA 1
ATOM 557 C C . ILE A 1 69 ? 17.097 -6.032 -25.675 1.00 90.88 69 ILE A C 1
ATOM 559 O O . ILE A 1 69 ? 18.035 -5.512 -25.080 1.00 90.88 69 ILE A O 1
ATOM 563 N N . GLY A 1 70 ? 15.911 -6.189 -25.075 1.00 86.88 70 GLY A N 1
ATOM 564 C CA . GLY A 1 70 ? 15.652 -5.724 -23.714 1.00 86.88 70 GLY A CA 1
ATOM 565 C C . GLY A 1 70 ? 16.451 -6.498 -22.664 1.00 86.88 70 GLY A C 1
ATOM 566 O O . GLY A 1 70 ? 16.571 -7.720 -22.742 1.00 86.88 70 GLY A O 1
ATOM 567 N N . ASP A 1 71 ? 16.964 -5.775 -21.667 1.00 91.88 71 ASP A N 1
ATOM 568 C CA . ASP A 1 71 ? 17.570 -6.361 -20.469 1.00 91.88 71 ASP A CA 1
ATOM 569 C C . ASP A 1 71 ? 16.465 -6.690 -19.457 1.00 91.88 71 ASP A C 1
ATOM 571 O O . ASP A 1 71 ? 15.948 -5.814 -18.758 1.00 91.88 71 ASP A O 1
ATOM 575 N N . VAL A 1 72 ? 16.018 -7.945 -19.486 1.00 94.44 72 VAL A N 1
ATOM 576 C CA . VAL A 1 72 ? 14.833 -8.417 -18.759 1.00 94.44 72 VAL A CA 1
ATOM 577 C C . VAL A 1 72 ? 15.155 -8.772 -17.320 1.00 94.44 72 VAL A C 1
ATOM 579 O O . VAL A 1 72 ? 16.241 -9.252 -16.998 1.00 94.44 72 VAL A O 1
ATOM 582 N N . GLY A 1 73 ? 14.152 -8.636 -16.459 1.00 93.25 73 GLY A N 1
ATOM 583 C CA . GLY A 1 73 ? 14.225 -9.099 -15.082 1.00 93.25 73 GLY A CA 1
ATOM 584 C C . GLY A 1 73 ? 14.232 -7.981 -14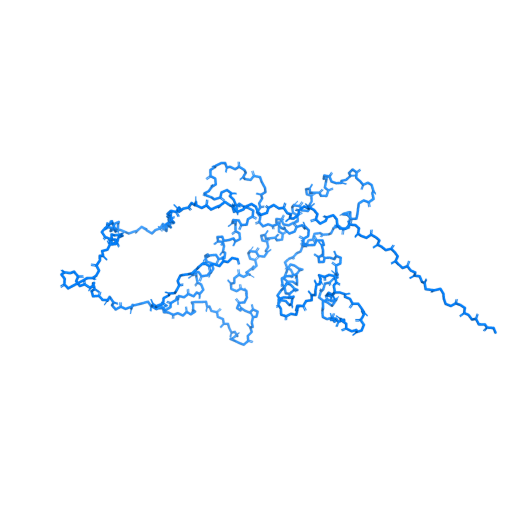.049 1.00 93.25 73 GLY A C 1
ATOM 585 O O . GLY A 1 73 ? 13.887 -6.828 -14.315 1.00 93.25 73 GLY A O 1
ATOM 586 N N . MET A 1 74 ? 14.564 -8.371 -12.819 1.00 92.56 74 MET A N 1
ATOM 587 C CA . MET A 1 74 ? 14.563 -7.487 -11.659 1.00 92.56 74 MET A CA 1
ATOM 588 C C . MET A 1 74 ? 15.766 -6.543 -11.709 1.00 92.56 74 MET A C 1
ATOM 590 O O . MET A 1 74 ? 16.912 -6.984 -11.697 1.00 92.56 74 MET A O 1
ATOM 594 N N . LYS A 1 75 ? 15.483 -5.242 -11.720 1.00 92.75 75 LYS A N 1
ATOM 595 C CA . LYS A 1 75 ? 16.476 -4.159 -11.693 1.00 92.75 75 LYS A CA 1
ATOM 596 C C . LYS A 1 75 ? 16.821 -3.711 -10.273 1.00 92.75 75 LYS A C 1
ATOM 598 O O . LYS A 1 75 ? 17.869 -3.111 -10.047 1.00 92.75 75 LYS A O 1
ATOM 603 N N . ALA A 1 76 ? 15.940 -3.988 -9.313 1.00 89.06 76 ALA A N 1
ATOM 604 C CA . ALA A 1 76 ? 16.155 -3.656 -7.912 1.00 89.06 76 ALA A CA 1
ATOM 605 C C . ALA A 1 76 ? 17.191 -4.576 -7.243 1.00 89.06 76 ALA A C 1
ATOM 607 O O . ALA A 1 76 ? 17.277 -5.767 -7.539 1.00 89.06 76 ALA A O 1
ATOM 608 N N . CYS A 1 77 ? 17.946 -4.025 -6.291 1.00 85.56 77 CYS A N 1
ATOM 609 C CA . CYS A 1 77 ? 18.862 -4.794 -5.453 1.00 85.56 77 CYS A CA 1
ATOM 610 C C . CYS A 1 77 ? 18.112 -5.324 -4.225 1.00 85.56 77 CYS A C 1
ATOM 612 O O . CYS A 1 77 ? 17.646 -4.536 -3.405 1.00 85.56 77 CYS A O 1
ATOM 614 N N . VAL A 1 78 ? 18.020 -6.647 -4.105 1.00 87.62 78 VAL A N 1
ATOM 615 C CA . VAL A 1 78 ? 17.479 -7.346 -2.931 1.00 87.62 78 VAL A CA 1
ATOM 616 C C . VAL A 1 78 ? 18.636 -8.102 -2.287 1.00 87.62 78 VAL A C 1
ATOM 618 O O . VAL A 1 78 ? 19.317 -8.883 -2.957 1.00 87.62 78 VAL A O 1
ATOM 621 N N . THR A 1 79 ? 18.901 -7.846 -1.007 1.00 89.25 79 THR A N 1
ATOM 622 C CA . THR A 1 79 ? 20.018 -8.457 -0.276 1.00 89.25 79 THR A CA 1
ATOM 623 C C . THR A 1 79 ? 19.693 -9.866 0.185 1.00 89.25 79 THR A C 1
ATOM 625 O O . THR A 1 79 ? 20.559 -10.744 0.148 1.00 89.25 79 THR A O 1
ATOM 628 N N . ASN A 1 80 ? 18.445 -10.104 0.581 1.00 90.31 80 ASN A N 1
ATOM 629 C CA . ASN A 1 80 ? 17.960 -11.402 1.008 1.00 90.31 80 ASN A CA 1
ATOM 630 C C . ASN A 1 80 ? 16.783 -11.853 0.143 1.00 90.31 80 ASN A C 1
ATOM 632 O O . ASN A 1 80 ? 15.624 -11.548 0.405 1.00 90.31 80 ASN A O 1
ATOM 636 N N . ILE A 1 81 ? 17.083 -12.699 -0.841 1.00 89.25 81 ILE A N 1
ATOM 637 C CA . ILE A 1 81 ? 16.082 -13.280 -1.747 1.00 89.25 81 ILE A CA 1
ATOM 638 C C . ILE A 1 81 ? 15.002 -14.121 -1.044 1.00 89.25 81 ILE A C 1
ATOM 640 O O . ILE A 1 81 ? 14.003 -14.480 -1.657 1.00 89.25 81 ILE A O 1
ATOM 644 N N . SER A 1 82 ? 15.213 -14.495 0.222 1.00 93.00 82 SER A N 1
ATOM 645 C CA . SER A 1 82 ? 14.252 -15.266 1.019 1.00 93.00 82 SER A CA 1
ATOM 646 C C . SER A 1 82 ? 13.413 -14.401 1.958 1.00 93.00 82 SER A C 1
ATOM 648 O O . SER A 1 82 ? 12.624 -14.966 2.714 1.00 93.00 82 SER A O 1
ATOM 650 N N . ASP A 1 83 ? 13.579 -13.075 1.948 1.00 94.75 83 ASP A N 1
ATOM 651 C CA . ASP A 1 83 ? 12.803 -12.157 2.780 1.00 94.75 83 ASP A CA 1
ATOM 652 C C . ASP A 1 83 ? 11.714 -11.442 1.961 1.00 94.75 83 ASP A C 1
ATOM 654 O O . ASP A 1 83 ? 12.011 -10.495 1.232 1.00 94.75 83 ASP A O 1
ATOM 658 N N . PRO A 1 84 ? 10.433 -11.845 2.081 1.00 93.81 84 PRO A N 1
ATOM 659 C CA . PRO A 1 84 ? 9.327 -11.184 1.391 1.00 93.81 84 PRO A CA 1
ATOM 660 C C . PRO A 1 84 ? 9.174 -9.700 1.744 1.00 93.81 84 PRO A C 1
ATOM 662 O O . PRO A 1 84 ? 8.593 -8.953 0.955 1.00 93.81 84 PRO A O 1
ATOM 665 N N . LEU A 1 85 ? 9.660 -9.267 2.914 1.00 94.44 85 LEU A N 1
ATOM 666 C CA . LEU A 1 85 ? 9.572 -7.870 3.324 1.00 94.44 85 LEU A CA 1
ATOM 667 C C . LEU A 1 85 ? 10.446 -6.977 2.438 1.00 94.44 85 LEU A C 1
ATOM 669 O O . LEU A 1 85 ? 9.964 -5.932 2.011 1.00 94.44 85 LEU A O 1
ATOM 673 N N . GLU A 1 86 ? 11.663 -7.412 2.087 1.00 94.88 86 GLU A N 1
ATOM 674 C CA . GLU A 1 86 ? 12.544 -6.638 1.199 1.00 94.88 86 GLU A CA 1
ATOM 675 C C . GLU A 1 86 ? 11.868 -6.363 -0.152 1.00 94.88 86 GLU A C 1
ATOM 677 O O . GLU A 1 86 ? 11.929 -5.247 -0.659 1.00 94.88 86 GLU A O 1
ATOM 682 N N . TYR A 1 87 ? 11.142 -7.344 -0.701 1.00 95.25 87 TYR A N 1
ATOM 683 C CA . TYR A 1 87 ? 10.381 -7.170 -1.942 1.00 95.25 87 TYR A CA 1
ATOM 684 C C . TYR A 1 87 ? 9.203 -6.204 -1.790 1.00 95.25 87 TYR A C 1
ATOM 686 O O . TYR A 1 87 ? 8.952 -5.394 -2.682 1.00 95.25 87 TYR A O 1
ATOM 694 N N . PHE A 1 88 ? 8.471 -6.273 -0.675 1.00 95.50 88 PHE A N 1
ATOM 695 C CA . PHE A 1 88 ? 7.370 -5.346 -0.403 1.00 95.50 88 PHE A CA 1
ATOM 696 C C . PHE A 1 88 ? 7.870 -3.898 -0.308 1.00 95.50 88 PHE A C 1
ATOM 698 O O . PHE A 1 88 ? 7.248 -2.977 -0.844 1.00 95.50 88 PHE A O 1
ATOM 705 N N . GLU A 1 89 ? 9.023 -3.698 0.328 1.00 95.56 89 GLU A N 1
ATOM 706 C CA . GLU A 1 89 ? 9.616 -2.380 0.551 1.00 95.56 89 GLU A CA 1
ATOM 707 C C . GLU A 1 89 ? 10.202 -1.740 -0.713 1.00 95.56 89 GLU A C 1
ATOM 709 O O . GLU A 1 89 ? 10.410 -0.527 -0.720 1.00 95.56 89 GLU A O 1
ATOM 714 N N . LEU A 1 90 ? 10.351 -2.488 -1.815 1.00 96.31 90 LEU A N 1
ATOM 715 C CA . LEU A 1 90 ? 10.632 -1.910 -3.138 1.00 96.31 90 LEU A CA 1
ATOM 716 C C . LEU A 1 90 ? 9.499 -0.997 -3.626 1.00 96.31 90 LEU A C 1
ATOM 718 O O . LEU A 1 90 ? 9.752 -0.011 -4.320 1.00 96.31 90 LEU A O 1
ATOM 722 N N . PHE A 1 91 ? 8.255 -1.316 -3.257 1.00 97.12 91 PHE A N 1
ATOM 723 C CA . PHE A 1 91 ? 7.057 -0.590 -3.686 1.00 97.12 91 PHE A CA 1
ATOM 724 C C . PHE A 1 91 ? 6.505 0.310 -2.577 1.00 97.12 91 PHE A C 1
ATOM 726 O O . PHE A 1 91 ? 6.120 1.446 -2.839 1.00 97.12 91 PHE A O 1
ATOM 733 N N . PHE A 1 92 ? 6.505 -0.168 -1.330 1.00 97.25 92 PHE A N 1
ATOM 734 C CA . PHE A 1 92 ? 6.058 0.575 -0.147 1.00 97.25 92 PHE A CA 1
ATOM 735 C C . PHE A 1 92 ? 7.255 1.029 0.696 1.00 97.25 92 PHE A C 1
ATOM 737 O O . PHE A 1 92 ? 7.476 0.591 1.832 1.00 97.25 92 PHE A O 1
ATOM 744 N N . THR A 1 93 ? 8.040 1.924 0.104 1.00 97.62 93 THR A N 1
ATOM 745 C CA . THR A 1 93 ? 9.192 2.563 0.749 1.00 97.62 93 THR A CA 1
ATOM 746 C C . THR A 1 93 ? 8.754 3.469 1.909 1.00 97.62 93 THR A C 1
ATOM 748 O O . THR A 1 93 ? 7.581 3.828 2.049 1.00 97.62 93 THR A O 1
ATOM 751 N N . ASP A 1 94 ? 9.712 3.914 2.725 1.00 98.06 94 ASP A N 1
ATOM 752 C CA . ASP A 1 94 ? 9.445 4.920 3.760 1.00 98.06 94 ASP A CA 1
ATOM 753 C C . ASP A 1 94 ? 8.874 6.225 3.195 1.00 98.06 94 ASP A C 1
ATOM 755 O O . ASP A 1 94 ? 8.088 6.881 3.871 1.00 98.06 94 ASP A O 1
ATOM 759 N N . GLU A 1 95 ? 9.229 6.602 1.968 1.00 97.81 95 GLU A N 1
ATOM 760 C CA . GLU A 1 95 ? 8.725 7.812 1.318 1.00 97.81 95 GLU A CA 1
ATOM 761 C C . GLU A 1 95 ? 7.200 7.765 1.188 1.00 97.81 95 GLU A C 1
ATOM 763 O O . GLU A 1 95 ? 6.499 8.623 1.732 1.00 97.81 95 GLU A O 1
ATOM 768 N N . ILE A 1 96 ? 6.674 6.725 0.534 1.00 98.12 96 ILE A N 1
ATOM 769 C CA . ILE A 1 96 ? 5.235 6.627 0.300 1.00 98.12 96 ILE A CA 1
ATOM 770 C C . ILE A 1 96 ? 4.476 6.308 1.586 1.00 98.12 96 ILE A C 1
ATOM 772 O O . ILE A 1 96 ? 3.399 6.851 1.814 1.00 98.12 96 ILE A O 1
ATOM 776 N N . VAL A 1 97 ? 5.046 5.501 2.485 1.00 98.50 97 VAL A N 1
ATOM 777 C CA . VAL A 1 97 ? 4.423 5.213 3.785 1.00 98.50 97 VAL A CA 1
ATOM 778 C C . VAL A 1 97 ? 4.293 6.493 4.617 1.00 98.50 97 VAL A C 1
ATOM 780 O O . VAL A 1 97 ? 3.217 6.760 5.152 1.00 98.50 97 VAL A O 1
ATOM 783 N N . ASN A 1 98 ? 5.341 7.319 4.701 1.00 98.44 98 ASN A N 1
ATOM 784 C CA . ASN A 1 98 ? 5.290 8.578 5.451 1.00 98.44 98 ASN A CA 1
ATOM 785 C C . ASN A 1 98 ? 4.372 9.619 4.799 1.00 98.44 98 ASN A C 1
ATOM 787 O O . ASN A 1 98 ? 3.725 10.389 5.517 1.00 98.44 98 ASN A O 1
ATOM 791 N N . HIS A 1 99 ? 4.263 9.622 3.467 1.00 98.00 99 HIS A N 1
ATOM 792 C CA . HIS A 1 99 ? 3.267 10.428 2.758 1.00 98.00 99 HIS A CA 1
ATOM 793 C C . HIS A 1 99 ? 1.845 10.069 3.213 1.00 98.00 99 HIS A C 1
ATOM 795 O O . HIS A 1 99 ? 1.109 10.931 3.689 1.00 98.00 99 HIS A O 1
ATOM 801 N N . ILE A 1 100 ? 1.488 8.780 3.188 1.00 98.38 100 ILE A N 1
ATOM 802 C CA . ILE A 1 100 ? 0.155 8.305 3.600 1.00 98.38 100 ILE A CA 1
ATOM 803 C C . ILE A 1 100 ? -0.109 8.605 5.079 1.00 98.38 100 ILE A C 1
ATOM 805 O 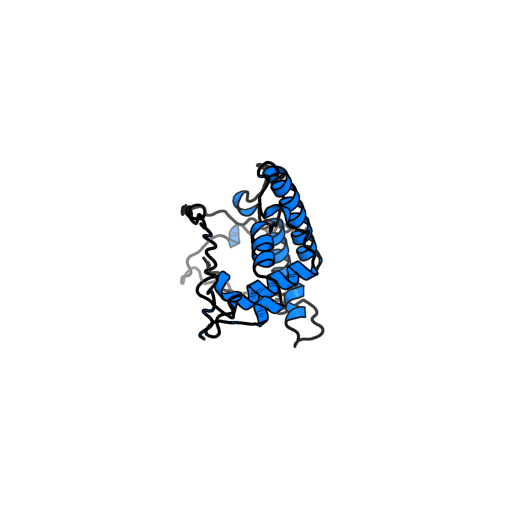O . ILE A 1 100 ? -1.210 9.023 5.437 1.00 98.38 100 ILE A O 1
ATOM 809 N N . VAL A 1 101 ? 0.891 8.433 5.951 1.00 98.44 101 VAL A N 1
ATOM 810 C CA . VAL A 1 101 ? 0.796 8.806 7.375 1.00 98.44 101 VAL A CA 1
ATOM 811 C C . VAL A 1 101 ? 0.453 10.285 7.531 1.00 98.44 101 VAL A C 1
ATOM 813 O O . VAL A 1 101 ? -0.458 10.628 8.287 1.00 98.44 101 VAL A O 1
ATOM 816 N N . THR A 1 102 ? 1.172 11.153 6.818 1.00 97.94 102 THR A N 1
ATOM 817 C CA . THR A 1 102 ? 0.990 12.607 6.887 1.00 97.94 102 THR A CA 1
ATOM 818 C C . THR A 1 102 ? -0.422 12.987 6.461 1.00 97.94 102 THR A C 1
ATOM 820 O O . THR A 1 102 ? -1.139 13.641 7.219 1.00 97.94 102 THR A O 1
ATOM 823 N N . GLU A 1 103 ? -0.856 12.508 5.297 1.00 96.94 103 GLU A N 1
ATOM 824 C CA . GLU A 1 103 ? -2.177 12.825 4.756 1.00 96.94 103 GLU A CA 1
ATOM 825 C C . GLU A 1 103 ? -3.313 12.246 5.612 1.00 96.94 103 GLU A C 1
ATOM 827 O O . GLU A 1 103 ? -4.310 12.923 5.870 1.00 96.94 103 GLU A O 1
ATOM 832 N N . THR A 1 104 ? -3.137 11.041 6.159 1.00 97.12 104 THR A N 1
ATOM 833 C CA . THR A 1 104 ? -4.088 10.421 7.098 1.00 97.12 104 THR A CA 1
ATOM 834 C C . THR A 1 104 ? -4.242 11.245 8.379 1.00 97.12 104 THR A C 1
ATOM 836 O O . THR A 1 104 ? -5.362 11.497 8.829 1.00 97.12 104 THR A O 1
ATOM 839 N N . ASN A 1 105 ? -3.137 11.696 8.980 1.00 96.56 105 ASN A N 1
ATOM 840 C CA . ASN A 1 105 ? -3.177 12.486 10.214 1.00 96.56 105 ASN A CA 1
ATOM 841 C C . ASN A 1 105 ? -3.806 13.869 9.999 1.00 96.56 105 ASN A C 1
ATOM 843 O O . ASN A 1 105 ? -4.614 14.301 10.826 1.00 96.56 105 ASN A O 1
ATOM 847 N N . ILE A 1 106 ? -3.492 14.532 8.881 1.00 94.38 106 ILE A N 1
ATOM 848 C CA . ILE A 1 106 ? -4.109 15.809 8.492 1.00 94.38 106 ILE A CA 1
ATOM 849 C C . ILE A 1 106 ? -5.620 15.628 8.321 1.00 94.38 106 ILE A C 1
ATOM 851 O O . ILE A 1 106 ? -6.406 16.328 8.967 1.00 94.38 106 ILE A O 1
ATOM 855 N N . PHE A 1 107 ? -6.040 14.638 7.527 1.00 93.50 107 PHE A N 1
ATOM 856 C CA . PHE A 1 107 ? -7.455 14.367 7.283 1.00 93.50 107 PHE A CA 1
ATOM 857 C C . PHE A 1 107 ? -8.211 14.052 8.578 1.00 93.50 107 PHE A C 1
ATOM 859 O O . PHE A 1 107 ? -9.310 14.571 8.805 1.00 93.50 107 PHE A O 1
ATOM 866 N N . ALA A 1 108 ? -7.624 13.247 9.468 1.00 92.75 108 ALA A N 1
ATOM 867 C CA . ALA A 1 108 ? -8.203 12.978 10.776 1.00 92.75 108 ALA A CA 1
ATOM 868 C C . ALA A 1 108 ? -8.384 14.275 11.579 1.00 92.75 108 ALA A C 1
ATOM 870 O O . ALA A 1 108 ? -9.491 14.554 12.041 1.00 92.75 108 ALA A O 1
ATOM 871 N N . ALA A 1 109 ? -7.351 15.114 11.698 1.00 91.38 109 ALA A N 1
ATOM 872 C CA . ALA A 1 109 ? -7.423 16.370 12.446 1.00 91.38 109 ALA A CA 1
ATOM 873 C C . ALA A 1 109 ? -8.531 17.307 11.926 1.00 91.38 109 ALA A C 1
ATOM 875 O O . ALA A 1 109 ? -9.310 17.855 12.715 1.00 91.38 109 ALA A O 1
ATOM 876 N N . GLU A 1 110 ? -8.662 17.449 10.606 1.00 89.25 110 GLU A N 1
ATOM 877 C CA . GLU A 1 110 ? -9.708 18.261 9.975 1.00 89.25 110 GLU A CA 1
ATOM 878 C C . GLU A 1 110 ? -11.119 17.751 10.277 1.00 89.25 110 GLU A C 1
ATOM 880 O O . GLU A 1 110 ? -12.014 18.531 10.616 1.00 89.25 110 GLU A O 1
ATOM 885 N N . ASN A 1 111 ? -11.336 16.439 10.173 1.00 85.81 111 ASN A N 1
ATOM 886 C CA . ASN A 1 111 ? -12.647 15.841 10.407 1.00 85.81 111 ASN A CA 1
ATOM 887 C C . ASN A 1 111 ? -13.017 15.867 11.891 1.00 85.81 111 ASN A C 1
ATOM 889 O O . ASN A 1 111 ? -14.149 16.203 12.241 1.00 85.81 111 ASN A O 1
ATOM 893 N N . LEU A 1 112 ? -12.064 15.609 12.786 1.00 83.75 112 LEU A N 1
ATOM 894 C CA . LEU A 1 112 ? -12.285 15.705 14.228 1.00 83.75 112 LEU A CA 1
ATOM 895 C C . LEU A 1 112 ? -12.703 17.113 14.645 1.00 83.75 112 LEU A C 1
ATOM 897 O O . LEU A 1 112 ? -13.612 17.260 15.460 1.00 83.75 112 LEU A O 1
ATOM 901 N N . ASN A 1 113 ? -12.103 18.146 14.050 1.00 71.56 113 ASN A N 1
ATOM 902 C CA . ASN A 1 113 ? -12.493 19.532 14.294 1.00 71.56 113 ASN A CA 1
ATOM 903 C C . ASN A 1 113 ? -13.931 19.832 13.841 1.00 71.56 113 ASN A C 1
ATOM 905 O O . ASN A 1 113 ? -14.633 20.566 14.535 1.00 71.56 113 ASN A O 1
ATOM 909 N N . LYS A 1 114 ? -14.397 19.224 12.741 1.00 71.25 114 LYS A N 1
ATOM 910 C CA . LYS A 1 114 ? -15.779 19.363 12.243 1.00 71.25 114 LYS A CA 1
ATOM 911 C C . LYS A 1 114 ? -16.807 18.658 13.141 1.00 71.25 114 LYS A C 1
ATOM 913 O O . LYS A 1 114 ? -17.917 19.158 13.302 1.00 71.25 114 LYS A O 1
ATOM 918 N N . PHE A 1 115 ? -16.441 17.534 13.765 1.00 60.12 115 PHE A N 1
ATOM 919 C CA . PHE A 1 115 ? -17.336 16.729 14.615 1.00 60.12 115 PHE A CA 1
ATOM 920 C C . PHE A 1 115 ? -17.323 17.091 16.112 1.00 60.12 115 PHE A C 1
ATOM 922 O O . PHE A 1 115 ? -18.077 16.489 16.879 1.00 60.12 115 PHE A O 1
ATOM 929 N N . LYS A 1 116 ? -16.553 18.107 16.537 1.00 54.53 116 LYS A N 1
ATOM 930 C CA . LYS A 1 116 ? -16.549 18.642 17.920 1.00 54.53 116 LYS A CA 1
ATOM 931 C C . LYS A 1 116 ? -17.928 19.103 18.428 1.00 54.53 116 LYS A C 1
ATOM 933 O O . LYS A 1 116 ? -18.088 19.307 19.624 1.00 54.53 116 LYS A O 1
ATOM 938 N N . SER A 1 117 ? -18.925 19.243 17.552 1.00 51.97 117 SER A N 1
ATOM 939 C CA . SER A 1 117 ? -20.315 19.567 17.907 1.00 51.97 117 SER A CA 1
ATOM 940 C C . SER A 1 117 ? -21.123 18.391 18.478 1.00 51.97 117 SER A C 1
ATOM 942 O O . SER A 1 117 ? -22.248 18.599 18.928 1.00 51.97 117 SER A O 1
ATOM 944 N N . LYS A 1 1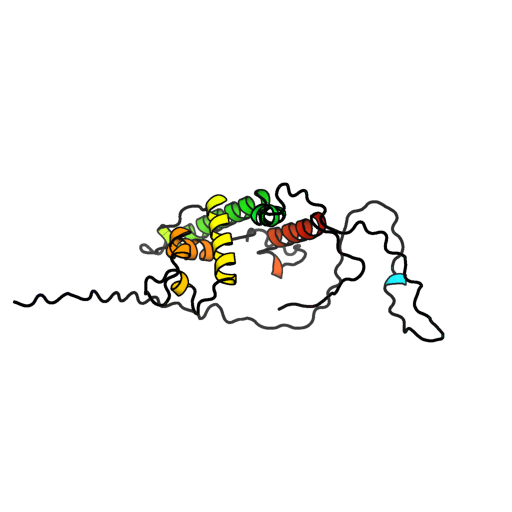18 ? -20.583 17.163 18.494 1.00 58.47 118 LYS A N 1
ATOM 945 C CA . LYS A 1 118 ? -21.214 15.997 19.135 1.00 58.47 118 LYS A CA 1
ATOM 946 C C . LYS A 1 118 ? -20.420 15.609 20.383 1.00 58.47 118 LYS A C 1
ATOM 948 O O . LYS A 1 118 ? -19.492 14.811 20.306 1.00 58.47 118 LYS A O 1
ATOM 953 N N . GLU A 1 119 ? -20.833 16.144 21.530 1.00 52.56 119 GLU A N 1
ATOM 954 C CA . GLU A 1 119 ? -20.200 16.056 22.865 1.00 52.56 119 GLU A CA 1
ATOM 955 C C . GLU A 1 119 ? -19.897 14.620 23.368 1.00 52.56 119 GLU A C 1
ATOM 957 O O . GLU A 1 119 ? -19.146 14.423 24.322 1.00 52.56 119 GLU A O 1
ATOM 962 N N . HIS A 1 120 ? -20.420 13.592 22.689 1.00 53.84 120 HIS A N 1
ATOM 963 C CA . HIS A 1 120 ? -20.216 12.172 23.003 1.00 53.84 120 HIS A CA 1
ATOM 964 C C . HIS A 1 120 ? -19.665 11.333 21.835 1.00 53.84 120 HIS A C 1
ATOM 966 O O . HIS A 1 120 ? -19.720 10.102 21.873 1.00 53.84 120 HIS A O 1
ATOM 972 N N . SER A 1 121 ? -19.140 11.956 20.775 1.00 58.50 121 SER A N 1
ATOM 973 C CA . SER A 1 121 ? -18.650 11.200 19.621 1.00 58.50 121 SER A CA 1
ATOM 974 C C . SER A 1 121 ? -17.386 10.400 19.959 1.00 58.50 121 SER A C 1
ATOM 976 O O . SER A 1 121 ? -16.372 10.934 20.411 1.00 58.50 121 SER A O 1
ATOM 978 N N . ARG A 1 122 ? -17.405 9.090 19.678 1.00 56.84 122 ARG A N 1
ATOM 979 C CA . ARG A 1 122 ? -16.257 8.178 19.870 1.00 56.84 122 ARG A CA 1
ATOM 980 C C . ARG A 1 122 ? -15.002 8.622 19.107 1.00 56.84 122 ARG A C 1
ATOM 982 O O . ARG A 1 122 ? -13.911 8.186 19.465 1.00 56.84 122 ARG A O 1
ATOM 989 N N . THR A 1 123 ? -15.148 9.509 18.122 1.00 57.31 123 THR A N 1
ATOM 990 C CA . THR A 1 123 ? -14.060 10.133 17.357 1.00 57.31 123 THR A CA 1
ATOM 991 C C . THR A 1 123 ? -13.055 10.905 18.223 1.00 57.31 123 THR A C 1
ATOM 993 O O . THR A 1 123 ? -11.905 11.032 17.828 1.00 57.31 123 THR A O 1
ATOM 996 N N . HIS A 1 124 ? -13.406 11.318 19.447 1.00 58.09 124 HIS A N 1
ATOM 997 C CA . HIS A 1 124 ? -12.463 11.947 20.390 1.00 58.09 124 HIS A CA 1
ATOM 998 C C . HIS A 1 124 ? -11.306 11.040 20.870 1.00 58.09 124 HIS A C 1
ATOM 1000 O O . HIS A 1 124 ? -10.440 11.509 21.601 1.00 58.09 124 HIS A O 1
ATOM 1006 N N . HIS A 1 125 ? -11.270 9.763 20.469 1.00 75.12 125 HIS A N 1
ATOM 1007 C CA . HIS A 1 125 ? -10.219 8.802 20.839 1.00 75.12 125 HIS A CA 1
ATOM 1008 C C . HIS A 1 125 ? -9.162 8.583 19.745 1.00 75.12 125 HIS A C 1
ATOM 1010 O O . HIS A 1 125 ? -8.344 7.671 19.874 1.00 75.12 125 HIS A O 1
ATOM 1016 N N . TRP A 1 126 ? -9.185 9.355 18.655 1.00 87.62 126 TRP A N 1
ATOM 1017 C CA . TRP A 1 126 ? -8.129 9.278 17.649 1.00 87.62 126 TRP A CA 1
ATOM 1018 C C . TRP A 1 126 ? -6.791 9.753 18.225 1.00 87.62 126 TRP A C 1
ATOM 1020 O O . TRP A 1 126 ? -6.696 10.843 18.788 1.00 87.62 126 TRP A O 1
ATOM 1030 N N . SER A 1 127 ? -5.757 8.944 18.025 1.00 91.38 127 SER A N 1
ATOM 1031 C CA . SER A 1 127 ? -4.358 9.345 18.122 1.00 91.38 127 SER A CA 1
ATOM 1032 C C . SER A 1 127 ? -3.734 9.314 16.733 1.00 91.38 127 SER A C 1
ATOM 1034 O O . SER A 1 127 ? -4.100 8.461 15.918 1.00 91.38 127 SER A O 1
ATOM 1036 N N . GLU A 1 128 ? -2.777 10.202 16.478 1.00 96.38 128 GLU A N 1
ATOM 1037 C CA . GLU A 1 128 ? -2.012 10.193 15.229 1.00 96.38 128 GLU A CA 1
ATOM 1038 C C . GLU A 1 128 ? -1.408 8.808 14.962 1.00 96.38 128 GLU A C 1
ATOM 1040 O O . GLU A 1 128 ? -0.974 8.110 15.883 1.00 96.38 128 GLU A O 1
ATOM 1045 N N . THR A 1 129 ? -1.449 8.389 13.699 1.00 97.75 129 THR A N 1
ATOM 1046 C CA . THR A 1 129 ? -0.750 7.194 13.220 1.00 97.75 129 THR A CA 1
ATOM 1047 C C . THR A 1 129 ? 0.702 7.529 12.881 1.00 97.75 129 THR A C 1
ATOM 1049 O O . THR A 1 129 ? 1.090 8.696 12.799 1.00 97.75 129 THR A O 1
ATOM 1052 N N . ASN A 1 130 ? 1.519 6.501 12.687 1.00 98.50 130 ASN A N 1
ATOM 1053 C CA . ASN A 1 130 ? 2.915 6.611 12.273 1.00 98.50 130 ASN A CA 1
ATOM 1054 C C . ASN A 1 130 ? 3.267 5.491 11.282 1.00 98.50 130 ASN A C 1
ATOM 1056 O O . ASN A 1 130 ? 2.471 4.579 11.059 1.00 98.50 130 ASN A O 1
ATOM 1060 N N . ALA A 1 131 ? 4.470 5.544 10.704 1.00 98.31 131 ALA A N 1
ATOM 1061 C CA . ALA A 1 131 ? 4.901 4.586 9.686 1.00 98.31 131 ALA A CA 1
ATOM 1062 C C . ALA A 1 131 ? 4.846 3.128 10.169 1.00 98.31 131 ALA A C 1
ATOM 1064 O O . ALA A 1 131 ? 4.350 2.265 9.449 1.00 98.31 131 ALA A O 1
ATOM 1065 N N . ASN A 1 132 ? 5.281 2.851 11.404 1.00 97.88 132 ASN A N 1
ATOM 1066 C CA . ASN A 1 132 ? 5.256 1.496 11.962 1.00 97.88 132 ASN A CA 1
ATOM 1067 C C . ASN A 1 132 ? 3.821 0.977 12.102 1.00 97.88 132 ASN A C 1
ATOM 1069 O O . ASN A 1 132 ? 3.524 -0.154 11.722 1.00 97.88 132 ASN A O 1
ATOM 1073 N N . GLU A 1 133 ? 2.917 1.806 12.624 1.00 98.06 133 GLU A N 1
ATOM 1074 C CA . GLU A 1 133 ? 1.513 1.431 12.781 1.00 98.06 133 GLU A CA 1
ATOM 1075 C C . GLU A 1 133 ? 0.817 1.232 11.428 1.00 98.06 133 GLU A C 1
ATOM 1077 O O . GLU A 1 133 ? 0.060 0.274 11.261 1.00 98.06 133 GLU A O 1
ATOM 1082 N N . LEU A 1 134 ? 1.114 2.079 10.438 1.00 98.25 134 LEU A N 1
ATOM 1083 C CA . LEU A 1 134 ? 0.566 1.941 9.091 1.00 98.25 134 LEU A CA 1
ATOM 1084 C C . LEU A 1 134 ? 1.094 0.683 8.378 1.00 98.25 134 LEU A C 1
ATOM 1086 O O . LEU A 1 134 ? 0.322 -0.016 7.723 1.00 98.25 134 LEU A O 1
ATOM 1090 N N . ARG A 1 135 ? 2.370 0.318 8.570 1.00 98.19 135 ARG A N 1
ATOM 1091 C CA . ARG A 1 135 ? 2.924 -0.962 8.088 1.00 98.19 135 ARG A CA 1
ATOM 1092 C C . ARG A 1 135 ? 2.201 -2.161 8.717 1.00 98.19 135 ARG A C 1
ATOM 1094 O O . ARG A 1 135 ? 1.851 -3.101 8.006 1.00 98.19 135 ARG A O 1
ATOM 1101 N N . ILE A 1 136 ? 1.892 -2.117 10.018 1.00 97.88 136 ILE A N 1
ATOM 1102 C CA . ILE A 1 136 ? 1.087 -3.158 10.691 1.00 97.88 136 ILE A CA 1
ATOM 1103 C C . ILE A 1 136 ? -0.338 -3.211 10.121 1.00 97.88 136 ILE A C 1
ATOM 1105 O O . ILE A 1 136 ? -0.895 -4.299 9.942 1.00 97.88 136 ILE A O 1
ATOM 1109 N N . PHE A 1 137 ? -0.935 -2.059 9.815 1.00 98.00 137 PHE A N 1
ATOM 1110 C CA . PHE A 1 137 ? -2.239 -1.990 9.160 1.00 98.00 137 PHE A CA 1
ATOM 1111 C C . PHE A 1 137 ? -2.211 -2.659 7.774 1.00 98.00 137 PHE A C 1
ATOM 1113 O O . PHE A 1 137 ? -3.048 -3.522 7.509 1.00 98.00 137 PHE A O 1
ATOM 1120 N N . PHE A 1 138 ? -1.214 -2.370 6.931 1.00 97.75 138 PHE A N 1
ATOM 1121 C CA . PHE A 1 138 ? -1.051 -3.044 5.636 1.00 97.75 138 PHE A CA 1
ATOM 1122 C C . PHE A 1 138 ? -0.809 -4.548 5.781 1.00 97.75 138 PHE A C 1
ATOM 1124 O O . PHE A 1 138 ? -1.464 -5.337 5.102 1.00 97.75 138 PHE A O 1
ATOM 1131 N N . ALA A 1 139 ? 0.038 -4.971 6.723 1.00 96.81 139 ALA A N 1
ATOM 1132 C CA . ALA A 1 139 ? 0.233 -6.388 7.027 1.00 96.81 139 ALA A CA 1
ATOM 1133 C C . ALA A 1 139 ? -1.080 -7.070 7.456 1.00 96.81 139 ALA A C 1
ATOM 1135 O O . ALA A 1 139 ? -1.347 -8.214 7.085 1.00 96.81 139 ALA A O 1
ATOM 1136 N N . THR A 1 140 ? -1.934 -6.352 8.191 1.00 96.81 140 THR A N 1
ATOM 1137 C CA . THR A 1 140 ? -3.267 -6.829 8.575 1.00 96.81 140 THR A CA 1
ATOM 1138 C C . THR A 1 140 ? -4.163 -7.019 7.350 1.00 96.81 140 THR A C 1
ATOM 1140 O O . THR A 1 140 ? -4.805 -8.062 7.249 1.00 96.81 140 THR A O 1
ATOM 1143 N N . LEU A 1 141 ? -4.179 -6.075 6.400 1.00 96.56 141 LEU A N 1
ATOM 1144 C CA . LEU A 1 141 ? -4.945 -6.193 5.149 1.00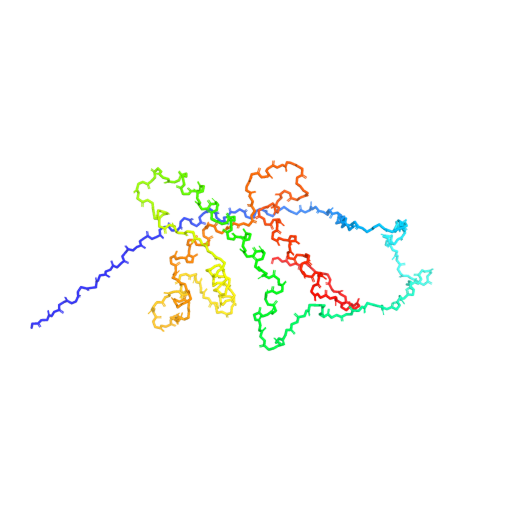 96.56 141 LEU A CA 1
ATOM 1145 C C . LEU A 1 141 ? -4.466 -7.362 4.281 1.00 96.56 141 LEU A C 1
ATOM 1147 O O . LEU A 1 141 ? -5.282 -8.156 3.817 1.00 96.56 141 LEU A O 1
ATOM 1151 N N . ILE A 1 142 ? -3.149 -7.523 4.123 1.00 95.94 142 ILE A N 1
ATOM 1152 C CA . ILE A 1 142 ? -2.561 -8.654 3.390 1.00 95.94 142 ILE A CA 1
ATOM 1153 C C . ILE A 1 142 ? -2.996 -9.978 4.032 1.00 95.94 142 ILE A C 1
ATOM 1155 O O . ILE A 1 142 ? -3.436 -10.899 3.341 1.00 95.94 142 ILE A O 1
ATOM 1159 N N . LEU A 1 143 ? -2.961 -10.067 5.366 1.00 95.50 143 LEU A N 1
ATOM 1160 C CA . LEU A 1 143 ? -3.396 -11.265 6.081 1.00 95.50 143 LEU A CA 1
ATOM 1161 C C . LEU A 1 143 ? -4.903 -11.537 5.931 1.00 95.50 143 LEU A C 1
ATOM 1163 O O . LEU A 1 143 ? -5.293 -12.703 5.898 1.00 95.50 143 LEU A O 1
ATOM 1167 N N . GLN A 1 144 ? -5.751 -10.507 5.818 1.00 95.12 144 GLN A N 1
ATOM 1168 C CA . GLN A 1 144 ? -7.182 -10.671 5.502 1.00 95.12 144 GLN A CA 1
ATOM 1169 C C . GLN A 1 144 ? -7.407 -11.202 4.078 1.00 95.12 144 GLN A C 1
ATOM 1171 O O . GLN A 1 144 ? -8.362 -11.943 3.858 1.00 95.12 144 GLN A O 1
ATOM 1176 N N . GLY A 1 145 ? -6.521 -10.874 3.131 1.00 94.56 145 GLY A N 1
ATOM 1177 C CA . GLY A 1 145 ? -6.534 -11.455 1.785 1.00 94.56 145 GLY A CA 1
ATOM 1178 C C . GLY A 1 145 ? -6.203 -12.952 1.773 1.00 94.56 145 GLY A C 1
ATOM 1179 O O . GLY A 1 145 ? -6.744 -13.698 0.964 1.00 94.56 145 GLY A O 1
ATOM 1180 N N . ILE A 1 146 ? -5.364 -13.409 2.708 1.00 94.88 146 ILE A N 1
ATOM 1181 C CA . ILE A 1 146 ? -5.002 -14.829 2.866 1.00 94.88 146 ILE A CA 1
ATOM 1182 C C . ILE A 1 146 ? -6.068 -15.587 3.671 1.00 94.88 146 ILE A C 1
ATOM 1184 O O . ILE A 1 146 ? -6.462 -16.699 3.323 1.00 94.88 146 ILE A O 1
ATOM 1188 N N . ILE A 1 147 ? -6.519 -15.004 4.783 1.00 94.50 147 ILE A N 1
ATOM 1189 C CA . ILE A 1 147 ? -7.515 -15.591 5.680 1.00 94.50 147 ILE A CA 1
ATOM 1190 C C . ILE A 1 147 ? -8.838 -14.884 5.430 1.00 94.50 147 ILE A C 1
ATOM 1192 O O . ILE A 1 147 ? -9.097 -13.832 5.994 1.00 94.50 147 ILE A O 1
ATOM 1196 N N . THR A 1 148 ? -9.732 -15.473 4.650 1.00 91.69 148 THR A N 1
ATOM 1197 C CA . THR A 1 148 ? -11.040 -14.857 4.399 1.00 91.69 148 THR A CA 1
ATOM 1198 C C . THR A 1 148 ? -12.026 -15.160 5.526 1.00 91.69 148 THR A C 1
ATOM 1200 O O . THR A 1 148 ? -12.177 -16.313 5.943 1.00 91.69 148 THR A O 1
ATOM 1203 N N . LYS A 1 149 ? -12.751 -14.142 6.002 1.00 94.44 149 LYS A N 1
ATOM 1204 C CA . LYS A 1 149 ? -13.876 -14.302 6.937 1.00 94.44 149 LYS A CA 1
ATOM 1205 C C . LYS A 1 149 ? -15.121 -13.591 6.404 1.00 94.44 149 LYS A C 1
ATOM 1207 O O . LYS A 1 149 ? -14.976 -12.584 5.721 1.00 94.44 149 LYS A O 1
ATOM 1212 N N . PRO A 1 150 ? -16.334 -14.053 6.765 1.00 94.19 150 PRO A N 1
ATOM 1213 C CA . PRO A 1 150 ? -17.575 -13.459 6.264 1.00 94.19 150 PRO A CA 1
ATOM 1214 C C . PRO A 1 150 ? -17.749 -11.969 6.577 1.00 94.19 150 PRO A C 1
ATOM 1216 O O . PRO A 1 150 ? -18.412 -11.264 5.830 1.00 94.19 150 PRO A O 1
ATOM 1219 N N . THR A 1 151 ? -17.199 -11.488 7.695 1.00 93.50 151 THR A N 1
ATOM 1220 C CA . THR A 1 151 ? -17.262 -10.069 8.068 1.00 93.50 151 THR A CA 1
ATOM 1221 C C . THR A 1 151 ? -15.956 -9.616 8.706 1.00 93.50 151 THR A C 1
ATOM 1223 O O . THR A 1 151 ? -15.281 -10.404 9.378 1.00 93.50 151 THR A O 1
ATOM 1226 N N . VAL A 1 152 ? -15.640 -8.324 8.572 1.00 92.00 152 VAL A N 1
ATOM 1227 C CA . VAL A 1 152 ? -14.428 -7.718 9.152 1.00 92.00 152 VAL A CA 1
ATOM 1228 C C . VAL A 1 152 ? -14.361 -7.948 10.669 1.00 92.00 152 VAL A C 1
ATOM 1230 O O . VAL A 1 152 ? -13.334 -8.345 11.216 1.00 92.00 152 VAL A O 1
ATOM 1233 N N . ARG A 1 153 ? -15.494 -7.825 11.370 1.00 92.56 153 ARG A N 1
ATOM 1234 C CA . ARG A 1 153 ? -15.568 -8.024 12.827 1.00 92.56 153 ARG A CA 1
ATOM 1235 C C . ARG A 1 153 ? -15.166 -9.437 13.266 1.00 92.56 153 ARG A C 1
ATOM 1237 O O . ARG A 1 153 ? -14.691 -9.624 14.387 1.00 92.56 153 ARG A O 1
ATOM 1244 N N . MET A 1 154 ? -15.339 -10.448 12.410 1.00 96.00 154 MET A N 1
ATOM 1245 C CA . MET A 1 154 ? -14.981 -11.828 12.750 1.00 96.00 154 MET A CA 1
ATOM 1246 C C . MET A 1 154 ? -13.469 -12.045 12.862 1.00 96.00 154 MET A C 1
ATOM 1248 O O . MET A 1 154 ? -13.066 -12.991 13.541 1.00 96.00 154 MET A O 1
ATOM 1252 N N . PHE A 1 155 ? -12.635 -11.181 12.274 1.00 96.12 155 PHE A N 1
ATOM 1253 C CA . PHE A 1 155 ? -11.176 -11.244 12.430 1.00 96.12 155 PHE A CA 1
ATOM 1254 C C . PHE A 1 155 ? -10.728 -11.068 13.881 1.00 96.12 155 PHE A C 1
ATOM 1256 O O . PHE A 1 155 ? -9.792 -11.731 14.320 1.00 96.12 155 PHE A O 1
ATOM 1263 N N . TRP A 1 156 ? -11.467 -10.276 14.658 1.00 96.75 156 TRP A N 1
ATOM 1264 C CA . TRP A 1 156 ? -11.212 -10.035 16.080 1.00 96.75 156 TRP A CA 1
ATOM 1265 C C . TRP A 1 156 ? -12.147 -10.816 17.013 1.00 96.75 156 TRP A C 1
ATOM 1267 O O . TRP A 1 156 ? -12.258 -10.505 18.201 1.00 96.75 156 TRP A O 1
ATOM 1277 N N . SER A 1 157 ? -12.838 -11.846 16.512 1.00 95.12 157 SER A N 1
ATOM 1278 C CA . SER A 1 157 ? -13.727 -12.648 17.352 1.00 95.12 157 SER A CA 1
ATOM 1279 C C . SER A 1 157 ? -12.957 -13.504 18.361 1.00 95.12 157 SER A C 1
ATOM 1281 O O . SER A 1 157 ? -11.996 -14.179 18.011 1.00 95.12 157 SER A O 1
ATOM 1283 N N . LYS A 1 158 ? -13.449 -13.553 19.604 1.00 94.00 158 LYS A N 1
ATOM 1284 C CA . LYS A 1 158 ? -12.985 -14.470 20.666 1.00 94.00 158 LYS A CA 1
ATOM 1285 C C . LYS A 1 158 ? -13.796 -15.769 20.747 1.00 94.00 158 LYS A C 1
ATOM 1287 O O . LYS A 1 158 ? -13.662 -16.547 21.690 1.00 94.00 158 LYS A O 1
ATOM 1292 N N . ARG A 1 159 ? -14.710 -16.005 19.799 1.00 94.81 159 ARG A N 1
ATOM 1293 C CA . ARG A 1 159 ? -15.486 -17.251 19.752 1.00 94.81 159 ARG A CA 1
ATOM 1294 C C . ARG A 1 159 ? -14.573 -18.375 19.270 1.00 94.81 159 ARG A C 1
ATOM 1296 O O . ARG A 1 159 ? -14.086 -18.311 18.149 1.00 94.81 159 ARG A O 1
ATOM 1303 N N . LYS A 1 160 ? -14.428 -19.433 20.073 1.00 93.94 160 LYS A N 1
ATOM 1304 C CA . LYS A 1 160 ? -13.504 -20.558 19.819 1.00 93.94 160 LYS A CA 1
ATOM 1305 C C . LYS A 1 160 ? -13.544 -21.135 18.397 1.00 93.94 160 LYS A C 1
ATOM 1307 O O . LYS A 1 160 ? -12.519 -21.572 17.904 1.00 93.94 160 LYS A O 1
ATOM 1312 N N . LEU A 1 161 ? -14.713 -21.149 17.751 1.00 94.25 161 LEU A N 1
ATOM 1313 C CA . LEU A 1 161 ? -14.880 -21.701 16.400 1.00 94.25 161 LEU A CA 1
ATOM 1314 C C . LEU A 1 161 ? -14.262 -20.841 15.288 1.00 94.25 161 LEU A C 1
ATOM 1316 O O . LEU A 1 161 ? -14.017 -21.349 14.203 1.00 94.25 161 LEU A O 1
ATOM 1320 N N . ILE A 1 162 ? -14.073 -19.542 15.526 1.00 92.56 162 ILE A N 1
ATOM 1321 C CA . ILE A 1 162 ? -13.682 -18.569 14.493 1.00 92.56 162 ILE A CA 1
ATOM 1322 C C . ILE A 1 162 ? -12.522 -17.668 14.919 1.00 92.56 162 ILE A C 1
ATOM 1324 O O . ILE A 1 162 ? -12.101 -16.820 14.128 1.00 92.56 162 ILE A O 1
ATOM 1328 N N . GLU A 1 163 ? -12.029 -17.826 16.148 1.00 94.38 163 GLU A N 1
ATOM 1329 C CA . GLU A 1 163 ? -10.928 -17.041 16.694 1.00 94.38 163 GLU A CA 1
ATOM 1330 C C . GLU A 1 163 ? -9.677 -17.187 15.824 1.00 94.38 163 GLU A C 1
ATOM 1332 O O . GLU A 1 163 ? -9.306 -18.271 15.379 1.00 94.38 163 GLU A O 1
ATOM 1337 N N . THR A 1 164 ? -9.023 -16.061 15.556 1.00 94.06 164 THR A N 1
ATOM 1338 C CA . THR A 1 164 ? -7.749 -16.020 14.834 1.00 94.06 164 THR A CA 1
ATOM 1339 C C . THR A 1 164 ? -6.823 -15.078 15.591 1.00 94.06 164 THR A C 1
ATOM 1341 O O . THR A 1 164 ? -6.822 -13.875 15.328 1.00 94.06 164 THR A O 1
ATOM 1344 N N . PRO A 1 165 ? -6.080 -15.603 16.588 1.00 89.88 165 PRO A N 1
ATOM 1345 C CA . PRO A 1 165 ? -5.393 -14.782 17.585 1.00 89.88 165 PRO A CA 1
ATOM 1346 C C . PRO A 1 165 ? -4.444 -13.735 16.995 1.00 89.88 165 PRO A C 1
ATOM 1348 O O . PRO A 1 165 ? -4.342 -12.639 17.543 1.00 89.88 165 PRO A O 1
ATOM 1351 N N . SER A 1 166 ? -3.811 -14.039 15.857 1.00 91.94 166 SER A N 1
ATOM 1352 C CA . SER A 1 166 ? -2.852 -13.158 15.183 1.00 91.94 166 SER A CA 1
ATOM 1353 C C . SER A 1 166 ? -3.394 -11.746 14.944 1.00 91.94 166 SER A C 1
ATOM 1355 O O . SER A 1 166 ? -2.683 -10.784 15.208 1.00 91.94 166 SER A O 1
ATOM 1357 N N . PHE A 1 167 ? -4.665 -11.590 14.557 1.00 94.12 167 PHE A N 1
ATOM 1358 C CA . PHE A 1 167 ? -5.252 -10.268 14.294 1.00 94.12 167 PHE A CA 1
ATOM 1359 C C . PHE A 1 167 ? -5.284 -9.374 15.531 1.00 94.12 167 PHE A C 1
ATOM 1361 O O . PHE A 1 167 ? -4.932 -8.203 15.459 1.00 94.12 167 PHE A O 1
ATOM 1368 N N . SER A 1 168 ? -5.661 -9.933 16.685 1.00 92.12 168 SER A N 1
ATOM 1369 C CA . SER A 1 168 ? -5.709 -9.173 17.940 1.00 92.12 168 SER A CA 1
ATOM 1370 C C . SER A 1 168 ? -4.320 -8.825 18.478 1.00 92.12 168 SER A C 1
ATOM 1372 O O . SER A 1 168 ? -4.202 -7.867 19.236 1.00 92.12 168 SER A O 1
ATOM 1374 N N . ASN A 1 169 ? -3.296 -9.602 18.110 1.00 93.00 169 ASN A N 1
ATOM 1375 C CA . ASN A 1 169 ? -1.910 -9.353 18.506 1.00 93.00 169 ASN A CA 1
ATOM 1376 C C . ASN A 1 169 ? -1.251 -8.264 17.649 1.00 93.00 169 ASN A C 1
ATOM 1378 O O . ASN A 1 169 ? -0.388 -7.553 18.150 1.00 93.00 169 ASN A O 1
ATOM 1382 N N . LEU A 1 170 ? -1.652 -8.142 16.380 1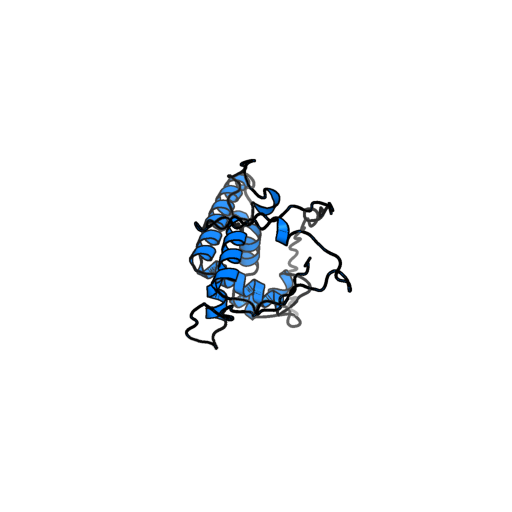.00 95.25 170 LEU A N 1
ATOM 1383 C CA . LEU A 1 170 ? -1.152 -7.113 15.467 1.00 95.25 170 LEU A CA 1
ATOM 1384 C C . LEU A 1 170 ? -1.724 -5.735 15.808 1.00 95.25 170 LEU A C 1
ATOM 1386 O O . LEU A 1 170 ? -0.984 -4.780 16.017 1.00 95.25 170 LEU A O 1
ATOM 1390 N N . MET A 1 171 ? -3.052 -5.628 15.872 1.00 94.94 171 MET A N 1
ATOM 1391 C CA . MET A 1 171 ? -3.747 -4.363 16.098 1.00 94.94 171 MET A CA 1
ATOM 1392 C C . MET A 1 171 ? -5.114 -4.626 16.731 1.00 94.94 171 MET A C 1
ATOM 1394 O O . MET A 1 171 ? -5.756 -5.637 16.459 1.00 94.94 171 MET A O 1
ATOM 1398 N N . SER A 1 172 ? -5.610 -3.723 17.579 1.00 94.81 172 SER A N 1
ATOM 1399 C CA . SER A 1 172 ? -6.979 -3.855 18.100 1.00 94.81 172 SER A CA 1
ATOM 1400 C C . SER A 1 172 ? -8.023 -3.576 17.007 1.00 94.81 172 SER A C 1
ATOM 1402 O O . SER A 1 172 ? -7.823 -2.670 16.202 1.00 94.81 172 SER A O 1
ATOM 1404 N N . SER A 1 173 ? -9.172 -4.271 17.033 1.00 94.81 173 SER A N 1
ATOM 1405 C CA . SER A 1 173 ? -10.293 -4.028 16.095 1.00 94.81 173 SER A CA 1
ATOM 1406 C C . SER A 1 173 ? -10.659 -2.548 16.025 1.00 94.81 173 SER A C 1
ATOM 1408 O O . SER A 1 173 ? -10.801 -1.988 14.952 1.00 94.81 173 SER A O 1
ATOM 1410 N N . ARG A 1 174 ? -10.730 -1.886 17.186 1.00 92.31 174 ARG A N 1
ATOM 1411 C CA . ARG A 1 174 ? -11.089 -0.470 17.276 1.00 92.31 174 ARG A CA 1
ATOM 1412 C C . ARG A 1 174 ? -10.075 0.437 16.581 1.00 92.31 174 ARG A C 1
ATOM 1414 O O . ARG A 1 174 ? -10.469 1.417 15.962 1.00 92.31 174 ARG A O 1
ATOM 1421 N N . ARG A 1 175 ? -8.777 0.147 16.721 1.00 95.12 175 ARG A N 1
ATOM 1422 C CA . ARG A 1 175 ? -7.729 0.941 16.068 1.00 95.12 175 ARG A CA 1
ATOM 1423 C C . ARG A 1 175 ? -7.717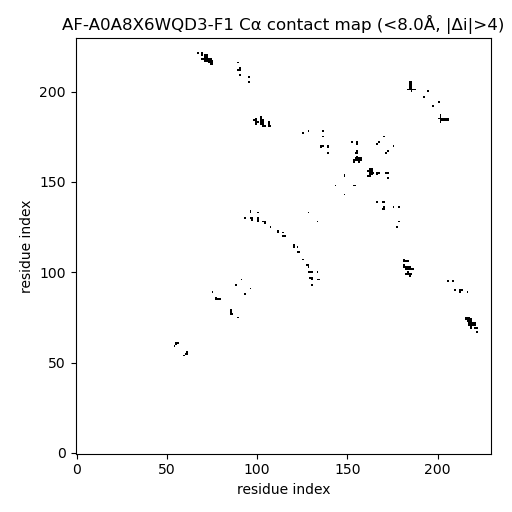 0.699 14.562 1.00 95.12 175 ARG A C 1
ATOM 1425 O O . ARG A 1 175 ? -7.598 1.670 13.825 1.00 95.12 175 ARG A O 1
ATOM 1432 N N . PHE A 1 176 ? -7.925 -0.545 14.132 1.00 96.19 176 PHE A N 1
ATOM 1433 C CA . PHE A 1 176 ? -8.101 -0.880 12.720 1.00 96.19 176 PHE A CA 1
ATOM 1434 C C . PHE A 1 176 ? -9.272 -0.103 12.107 1.00 96.19 176 PHE A C 1
ATOM 1436 O O . PHE A 1 176 ? -9.081 0.561 11.094 1.00 96.19 176 PHE A O 1
ATOM 1443 N N . ASP A 1 177 ? -10.439 -0.101 12.761 1.00 93.69 177 ASP A N 1
ATOM 1444 C CA . ASP A 1 177 ? -11.622 0.633 12.293 1.00 93.69 177 ASP A CA 1
ATOM 1445 C C . ASP A 1 177 ? -11.347 2.141 12.183 1.00 93.69 177 ASP A C 1
ATOM 1447 O O . ASP A 1 177 ? -11.740 2.776 11.208 1.00 93.69 177 ASP A O 1
ATOM 1451 N N . PHE A 1 178 ? -10.627 2.723 13.151 1.00 93.69 178 PHE A N 1
ATOM 1452 C CA . PHE A 1 178 ? -10.246 4.135 13.092 1.00 93.69 178 PHE A CA 1
ATOM 1453 C C . PHE A 1 178 ? -9.273 4.448 11.953 1.00 93.69 178 PHE A C 1
ATOM 1455 O O . PHE A 1 178 ? -9.457 5.450 11.269 1.00 93.69 178 PHE A O 1
ATOM 1462 N N . ILE A 1 179 ? -8.239 3.628 11.744 1.00 96.62 179 ILE A N 1
ATOM 1463 C CA . ILE A 1 179 ? -7.303 3.842 10.630 1.00 96.62 179 ILE A CA 1
ATOM 1464 C C . ILE A 1 179 ? -8.042 3.677 9.302 1.00 96.62 179 ILE A C 1
ATOM 1466 O O . ILE A 1 179 ? -7.923 4.542 8.446 1.00 96.62 179 ILE A O 1
ATOM 1470 N N . MET A 1 180 ? -8.874 2.643 9.162 1.00 95.56 180 MET A N 1
ATOM 1471 C CA . MET A 1 180 ? -9.710 2.434 7.977 1.00 95.56 180 MET A CA 1
ATOM 1472 C C . MET A 1 180 ? -10.635 3.629 7.702 1.00 95.56 180 MET A C 1
ATOM 1474 O O . MET A 1 180 ? -10.835 4.001 6.552 1.00 95.56 180 MET A O 1
ATOM 1478 N N . GLN A 1 181 ? -11.182 4.254 8.748 1.00 92.19 181 GLN A N 1
ATOM 1479 C CA . GLN A 1 181 ? -12.045 5.428 8.619 1.00 92.19 181 GLN A CA 1
ATOM 1480 C C . GLN A 1 181 ? -11.298 6.682 8.137 1.00 92.19 181 GLN A C 1
ATOM 1482 O O . GLN A 1 181 ? -11.886 7.499 7.426 1.00 92.19 181 GLN A O 1
ATOM 1487 N N . PHE A 1 182 ? -10.047 6.876 8.562 1.00 94.69 182 PHE A N 1
ATOM 1488 C CA . PHE A 1 182 ? -9.306 8.119 8.322 1.00 94.69 182 PHE A CA 1
ATOM 1489 C C . PHE A 1 182 ? -8.193 8.009 7.280 1.00 94.69 182 PHE A C 1
ATOM 1491 O O . PHE A 1 182 ? -7.613 9.041 6.946 1.00 94.69 182 PHE A O 1
ATOM 1498 N N . ILE A 1 183 ? -7.890 6.811 6.772 1.00 96.94 183 ILE A N 1
ATOM 1499 C CA . ILE A 1 183 ? -6.826 6.620 5.785 1.00 96.94 183 ILE A CA 1
ATOM 1500 C C . ILE A 1 183 ? -7.030 7.555 4.589 1.00 96.94 183 ILE A C 1
ATOM 1502 O O . ILE A 1 183 ? -8.110 7.635 3.998 1.00 96.94 183 ILE A O 1
ATOM 1506 N N . HIS A 1 184 ? -5.979 8.300 4.264 1.00 95.75 184 HIS A N 1
ATOM 1507 C CA . HIS A 1 184 ? -6.004 9.313 3.221 1.00 95.75 184 HIS A CA 1
ATOM 1508 C C . HIS A 1 184 ? -4.690 9.303 2.447 1.00 95.75 184 HIS A C 1
ATOM 1510 O O . HIS A 1 184 ? -3.630 9.064 3.023 1.00 95.75 184 HIS A O 1
ATOM 1516 N N . PHE A 1 185 ? -4.772 9.547 1.141 1.00 95.94 185 PHE A N 1
ATOM 1517 C CA . PHE A 1 185 ? -3.642 9.382 0.223 1.00 95.94 185 PHE A CA 1
ATOM 1518 C C . PHE A 1 185 ? -3.252 10.672 -0.506 1.00 95.94 185 PHE A C 1
ATOM 1520 O O . PHE A 1 185 ? -2.145 10.759 -1.031 1.00 95.94 185 PHE A O 1
ATOM 1527 N N . ASP A 1 186 ? -4.141 11.662 -0.559 1.00 91.25 186 ASP A N 1
ATOM 1528 C CA . ASP A 1 186 ? -3.915 12.924 -1.262 1.00 91.25 186 ASP A CA 1
ATOM 1529 C C . ASP A 1 186 ? -4.808 14.024 -0.682 1.00 91.25 186 ASP A C 1
ATOM 1531 O O . ASP A 1 186 ? -5.895 13.726 -0.187 1.00 91.25 186 ASP A O 1
ATOM 1535 N N . ARG A 1 187 ? -4.406 15.295 -0.773 1.00 82.62 187 ARG A N 1
ATOM 1536 C CA . ARG A 1 187 ? -5.187 16.399 -0.199 1.00 82.62 187 ARG A CA 1
ATOM 1537 C C . ARG A 1 187 ? -6.439 16.692 -1.004 1.00 82.62 187 ARG A C 1
ATOM 1539 O O . ARG A 1 187 ? -6.435 16.831 -2.230 1.00 82.62 187 ARG A O 1
ATOM 1546 N N . ASN A 1 188 ? -7.524 16.964 -0.283 1.00 66.25 188 ASN A N 1
ATOM 1547 C CA . ASN A 1 188 ? -8.767 17.430 -0.896 1.00 66.25 188 ASN A CA 1
ATOM 1548 C C . ASN A 1 188 ? -8.637 18.835 -1.521 1.00 66.25 188 ASN A C 1
ATOM 1550 O O . ASN A 1 188 ? -9.434 19.181 -2.393 1.00 66.25 188 ASN A O 1
ATOM 1554 N N . GLU A 1 189 ? -7.619 19.617 -1.150 1.00 63.16 189 GLU A N 1
ATOM 1555 C CA . GLU A 1 189 ? -7.499 21.046 -1.480 1.00 63.16 189 GLU A CA 1
ATOM 1556 C C . GLU A 1 189 ? -7.125 21.351 -2.939 1.00 63.16 189 GLU A C 1
ATOM 1558 O O . GLU A 1 189 ? -7.470 22.416 -3.441 1.00 63.16 189 GLU A O 1
ATOM 1563 N N . ASN A 1 190 ? -6.547 20.403 -3.681 1.00 54.56 190 ASN A N 1
ATOM 1564 C CA . ASN A 1 190 ? -6.183 20.616 -5.090 1.00 54.56 190 ASN A CA 1
ATOM 1565 C C . ASN A 1 190 ? -7.389 20.424 -6.019 1.00 54.56 190 ASN A C 1
ATOM 1567 O O . ASN A 1 190 ? -7.380 19.570 -6.904 1.00 54.56 190 ASN A O 1
ATOM 1571 N N . ALA A 1 191 ? -8.523 21.082 -5.749 1.00 55.34 191 ALA A N 1
ATOM 1572 C CA . ALA A 1 191 ? -9.705 21.077 -6.624 1.00 55.34 191 ALA A CA 1
ATOM 1573 C C . ALA A 1 191 ? -9.448 21.921 -7.880 1.00 55.34 191 ALA A C 1
ATOM 1575 O O . ALA A 1 191 ? -10.279 22.728 -8.286 1.00 55.34 191 ALA A O 1
ATOM 1576 N N . ASP A 1 192 ? -8.261 21.766 -8.453 1.00 62.06 192 ASP A N 1
ATOM 1577 C CA . ASP A 1 192 ? -7.893 22.459 -9.656 1.00 62.06 192 ASP A CA 1
ATOM 1578 C C . ASP A 1 192 ? -8.533 21.701 -10.816 1.00 62.06 192 ASP A C 1
ATOM 1580 O O . ASP A 1 192 ? -8.284 20.511 -11.031 1.00 62.06 192 ASP A O 1
ATOM 1584 N N . SER A 1 193 ? -9.397 22.385 -11.558 1.00 65.06 193 SER A N 1
ATOM 1585 C CA . SER A 1 193 ? -9.989 21.879 -12.801 1.00 65.06 193 SER A CA 1
ATOM 1586 C C . SER A 1 193 ? -8.933 21.540 -13.865 1.00 65.06 193 SER A C 1
ATOM 1588 O O . SER A 1 193 ? -9.280 21.008 -14.914 1.00 65.06 193 SER A O 1
ATOM 1590 N N . SER A 1 194 ? -7.660 21.849 -13.596 1.00 77.88 194 SER A N 1
ATOM 1591 C CA . SER A 1 194 ? -6.488 21.510 -14.402 1.00 77.88 194 SER A CA 1
ATOM 1592 C C . SER A 1 194 ? -5.960 20.083 -14.185 1.00 77.88 194 SER A C 1
ATOM 1594 O O . SER A 1 194 ? -5.083 19.653 -14.933 1.00 77.88 194 SER A O 1
ATOM 1596 N N . HIS A 1 195 ? -6.451 19.342 -13.180 1.00 83.94 195 HIS A N 1
ATOM 1597 C CA . HIS A 1 195 ? -5.910 18.018 -12.873 1.00 83.94 195 HIS A CA 1
ATOM 1598 C C . HIS A 1 195 ? -6.109 17.051 -14.058 1.00 83.94 195 HIS A C 1
ATOM 1600 O O . HIS A 1 195 ? -7.238 16.917 -14.536 1.00 83.94 195 HIS A O 1
ATOM 1606 N N . PRO A 1 196 ? -5.068 16.317 -14.498 1.00 84.75 196 PRO A N 1
ATOM 1607 C CA . PRO A 1 196 ? -5.132 15.480 -15.701 1.00 84.75 196 PRO A CA 1
ATOM 1608 C C . PRO A 1 196 ? -6.179 14.361 -15.610 1.00 84.75 196 PRO A C 1
ATOM 1610 O O . PRO A 1 196 ? -6.750 13.959 -16.617 1.00 84.75 196 PRO A O 1
ATOM 1613 N N . GLN A 1 197 ? -6.458 13.870 -14.398 1.00 87.56 197 GLN A N 1
ATOM 1614 C CA . GLN A 1 197 ? -7.484 12.855 -14.148 1.00 87.56 197 GLN A CA 1
ATOM 1615 C C . GLN A 1 197 ? -8.291 13.154 -12.870 1.00 87.56 197 GLN A C 1
ATOM 1617 O O . GLN A 1 197 ? -7.971 12.636 -11.795 1.00 87.56 197 GLN A O 1
ATOM 1622 N N . PRO A 1 198 ? -9.316 14.022 -12.924 1.00 86.50 198 PRO A N 1
ATOM 1623 C CA . PRO A 1 198 ? -10.022 14.499 -11.731 1.00 86.50 198 PRO A CA 1
ATOM 1624 C C . PRO A 1 198 ? -10.670 13.383 -10.896 1.00 86.50 198 PRO A C 1
ATOM 1626 O O . PRO A 1 198 ? -10.730 13.488 -9.670 1.00 86.50 198 PRO A O 1
ATOM 1629 N N . LYS A 1 199 ? -11.105 12.286 -11.539 1.00 87.94 199 LYS A N 1
ATOM 1630 C CA . LYS A 1 199 ? -11.733 11.134 -10.864 1.00 87.94 199 LYS A CA 1
ATOM 1631 C C . LYS A 1 199 ? -10.760 10.357 -9.964 1.00 87.94 199 LYS A C 1
ATOM 1633 O O . LYS A 1 199 ? -11.191 9.788 -8.967 1.00 87.94 199 LYS A O 1
ATOM 1638 N N . LEU A 1 200 ? -9.458 10.366 -10.270 1.00 89.62 200 LEU A N 1
ATOM 1639 C CA . LEU A 1 200 ? -8.430 9.625 -9.520 1.00 89.62 200 LEU A CA 1
ATOM 1640 C C . LEU A 1 200 ? -7.678 10.480 -8.497 1.00 89.62 200 LEU A C 1
ATOM 1642 O O . LEU A 1 200 ? -6.800 9.970 -7.806 1.00 89.62 200 LEU A O 1
ATOM 1646 N N . LYS A 1 201 ? -8.034 11.759 -8.356 1.00 88.62 201 LYS A N 1
ATOM 1647 C CA . LYS A 1 201 ? -7.326 12.723 -7.504 1.00 88.62 201 LYS A CA 1
ATOM 1648 C C . LYS A 1 201 ? -7.028 12.194 -6.097 1.00 88.62 201 LYS A C 1
ATOM 1650 O O . LYS A 1 201 ? -5.923 12.358 -5.605 1.00 88.62 201 LYS A O 1
ATOM 1655 N N . LYS A 1 202 ? -7.995 11.530 -5.455 1.00 91.25 202 LYS A N 1
ATOM 1656 C CA . LYS A 1 202 ? -7.858 11.048 -4.067 1.00 91.25 202 LYS A CA 1
ATOM 1657 C C . LYS A 1 202 ? -6.767 9.996 -3.871 1.00 91.25 202 LYS A C 1
ATOM 1659 O O . LYS A 1 202 ? -6.398 9.756 -2.731 1.00 91.25 202 LYS A O 1
ATOM 1664 N N . ILE A 1 203 ? -6.307 9.350 -4.941 1.00 93.88 203 ILE A N 1
ATOM 1665 C CA . ILE A 1 203 ? -5.258 8.324 -4.915 1.00 93.88 203 ILE A CA 1
ATOM 1666 C C . ILE A 1 203 ? -4.095 8.670 -5.851 1.00 93.88 203 ILE A C 1
ATOM 1668 O O . ILE A 1 203 ? -3.197 7.853 -6.028 1.00 93.88 203 ILE A O 1
ATOM 1672 N N . TRP A 1 204 ? -4.113 9.853 -6.471 1.00 92.06 204 TRP A N 1
ATOM 1673 C CA . TRP A 1 204 ? -3.255 10.185 -7.605 1.00 92.06 204 TRP A CA 1
ATOM 1674 C C . TRP A 1 204 ? -1.776 10.121 -7.244 1.00 92.06 204 TRP A C 1
ATOM 1676 O O . TRP A 1 204 ? -1.001 9.490 -7.964 1.00 92.06 204 TRP A O 1
ATOM 1686 N N . THR A 1 205 ? -1.392 10.703 -6.106 1.00 93.62 205 THR A N 1
ATOM 1687 C CA . THR A 1 205 ? -0.004 10.652 -5.633 1.00 93.62 205 THR A CA 1
ATOM 1688 C C . THR A 1 205 ? 0.488 9.213 -5.458 1.00 93.62 205 THR A C 1
ATOM 1690 O O . THR A 1 205 ? 1.542 8.856 -5.981 1.00 93.62 205 THR A O 1
ATOM 1693 N N . VAL A 1 206 ? -0.294 8.354 -4.795 1.00 96.12 206 VAL A N 1
ATOM 1694 C CA . VAL A 1 206 ? 0.079 6.945 -4.568 1.00 96.12 206 VAL A CA 1
ATOM 1695 C C . VAL A 1 206 ? 0.091 6.143 -5.867 1.00 96.12 206 VAL A C 1
ATOM 1697 O O . VAL A 1 206 ? 0.991 5.333 -6.075 1.00 96.12 206 VAL A O 1
ATOM 1700 N N . LEU A 1 207 ? -0.869 6.382 -6.760 1.00 95.44 207 LEU A N 1
ATOM 1701 C CA . LEU A 1 207 ? -0.955 5.701 -8.048 1.00 95.44 207 LEU A CA 1
ATOM 1702 C C . LEU A 1 207 ? 0.281 5.974 -8.912 1.00 95.44 207 LEU A C 1
ATOM 1704 O O . LEU A 1 207 ? 0.925 5.027 -9.355 1.00 95.44 207 LEU A O 1
ATOM 1708 N N . ASN A 1 208 ? 0.642 7.246 -9.107 1.00 95.56 208 ASN A N 1
ATOM 1709 C CA . ASN A 1 208 ? 1.821 7.613 -9.900 1.00 95.56 208 ASN A CA 1
ATOM 1710 C C . ASN A 1 208 ? 3.111 7.104 -9.259 1.00 95.56 208 ASN A C 1
ATOM 1712 O O . ASN A 1 208 ? 4.006 6.629 -9.957 1.00 95.56 208 ASN A O 1
ATOM 1716 N N . TYR A 1 209 ? 3.191 7.166 -7.926 1.00 97.62 209 TYR A N 1
ATOM 1717 C CA . TYR A 1 209 ? 4.319 6.616 -7.189 1.00 97.62 209 TYR A CA 1
ATOM 1718 C C . TYR A 1 209 ? 4.514 5.128 -7.491 1.00 97.62 209 TYR A C 1
ATOM 1720 O O . TYR A 1 209 ? 5.603 4.703 -7.876 1.00 97.62 209 TYR A O 1
ATOM 1728 N N . LEU A 1 210 ? 3.449 4.336 -7.353 1.00 97.69 210 LEU A N 1
ATOM 1729 C CA . LEU A 1 210 ? 3.504 2.896 -7.577 1.00 97.69 210 LEU A CA 1
ATOM 1730 C C . LEU A 1 210 ? 3.756 2.554 -9.046 1.00 97.69 210 LEU A C 1
ATOM 1732 O O . LEU A 1 210 ? 4.570 1.679 -9.309 1.00 97.69 210 LEU A O 1
ATOM 1736 N N . GLN A 1 211 ? 3.143 3.263 -9.999 1.00 96.69 211 GLN A N 1
ATOM 1737 C CA . GLN A 1 211 ? 3.421 3.084 -11.431 1.00 96.69 211 GLN A CA 1
ATOM 1738 C C . GLN A 1 211 ? 4.904 3.276 -11.753 1.00 96.69 211 GLN A C 1
ATOM 1740 O O . GLN A 1 211 ? 5.504 2.428 -12.413 1.00 96.69 211 GLN A O 1
ATOM 1745 N N . LYS A 1 212 ? 5.512 4.337 -11.213 1.00 97.44 212 LYS A N 1
ATOM 1746 C CA . LYS A 1 212 ? 6.952 4.570 -11.326 1.00 97.44 212 LYS A CA 1
ATOM 1747 C C . LYS A 1 212 ? 7.763 3.449 -10.669 1.00 97.44 212 LYS A C 1
ATOM 1749 O O . LYS A 1 212 ? 8.736 2.979 -11.246 1.00 97.44 212 LYS A O 1
ATOM 1754 N N . LYS A 1 213 ? 7.362 2.963 -9.490 1.00 97.25 213 LYS A N 1
ATOM 1755 C CA . LYS A 1 213 ? 8.045 1.827 -8.850 1.00 97.25 213 LYS A CA 1
ATOM 1756 C C . LYS A 1 213 ? 7.930 0.532 -9.644 1.00 97.25 213 LYS A C 1
ATOM 1758 O O . LYS A 1 213 ? 8.914 -0.195 -9.736 1.00 97.25 213 LYS A O 1
ATOM 1763 N N . PHE A 1 214 ? 6.785 0.250 -10.258 1.00 95.94 214 PHE A N 1
ATOM 1764 C CA . PHE A 1 214 ? 6.621 -0.933 -11.100 1.00 95.94 214 PHE A CA 1
ATOM 1765 C C . PHE A 1 214 ? 7.562 -0.912 -12.310 1.00 95.94 214 PHE A C 1
ATOM 1767 O O . PHE A 1 214 ? 8.178 -1.939 -12.591 1.00 95.94 214 PHE A O 1
ATOM 1774 N N . SER A 1 215 ? 7.741 0.240 -12.967 1.00 94.69 215 SER A N 1
ATOM 1775 C CA . SER A 1 215 ? 8.665 0.364 -14.105 1.00 94.69 215 SER A CA 1
ATOM 1776 C C . SER A 1 215 ? 10.145 0.377 -13.697 1.00 94.69 215 SER A C 1
ATOM 1778 O O . SER A 1 215 ? 10.989 -0.151 -14.421 1.00 94.69 215 SER A O 1
ATOM 1780 N N . GLU A 1 216 ? 10.475 0.934 -12.527 1.00 95.50 216 GLU A N 1
ATOM 1781 C CA . GLU A 1 216 ? 11.844 0.946 -11.992 1.00 95.50 216 GLU A CA 1
ATOM 1782 C C . GLU A 1 216 ? 12.322 -0.447 -11.559 1.00 95.50 216 GLU A C 1
ATOM 1784 O O . GLU A 1 216 ? 13.490 -0.785 -11.749 1.00 95.50 216 GLU A O 1
ATOM 1789 N N . VAL A 1 217 ? 11.444 -1.249 -10.948 1.00 95.94 217 VAL A N 1
ATOM 1790 C CA . VAL A 1 217 ? 11.833 -2.497 -10.270 1.00 95.94 217 VAL A CA 1
ATOM 1791 C C . VAL A 1 217 ? 12.010 -3.668 -11.234 1.00 95.94 217 VAL A C 1
ATOM 1793 O O . VAL A 1 217 ? 12.854 -4.532 -10.981 1.00 95.94 217 VAL A O 1
ATOM 1796 N N . TYR A 1 218 ? 11.244 -3.727 -12.325 1.00 95.00 218 TYR A N 1
ATOM 1797 C CA . TYR A 1 218 ? 11.221 -4.894 -13.205 1.00 95.00 218 TYR A CA 1
ATOM 1798 C C . TYR A 1 218 ? 11.067 -4.511 -14.676 1.00 95.00 218 TYR A C 1
ATOM 1800 O O . TYR A 1 218 ? 10.280 -3.639 -15.029 1.00 95.00 218 TYR A O 1
ATOM 1808 N N . THR A 1 219 ? 11.810 -5.190 -15.549 1.00 95.44 219 THR A N 1
ATOM 1809 C CA . THR A 1 219 ? 11.634 -5.096 -17.005 1.00 95.44 219 THR A CA 1
ATOM 1810 C C . THR A 1 219 ? 11.006 -6.377 -17.539 1.00 95.44 219 THR A C 1
ATOM 1812 O O . THR A 1 219 ? 11.584 -7.448 -17.328 1.00 95.44 219 THR A O 1
ATOM 1815 N N . PRO A 1 220 ? 9.836 -6.283 -18.201 1.00 94.31 220 PRO A N 1
ATOM 1816 C CA . PRO A 1 220 ? 9.128 -7.444 -18.715 1.00 94.31 220 PRO A CA 1
ATOM 1817 C C . PRO A 1 220 ? 9.868 -8.106 -19.873 1.00 94.31 220 PRO A C 1
ATOM 1819 O O . PRO A 1 220 ? 10.710 -7.499 -20.534 1.00 94.31 220 PRO A O 1
ATOM 1822 N N . GLU A 1 221 ? 9.520 -9.366 -20.111 1.00 93.94 221 GLU A N 1
ATOM 1823 C CA . GLU A 1 221 ? 9.983 -10.130 -21.264 1.00 93.94 221 GLU A CA 1
ATOM 1824 C C . GLU A 1 221 ? 9.368 -9.617 -22.579 1.00 93.94 221 GLU A C 1
ATOM 1826 O O . GLU A 1 221 ? 8.520 -8.725 -22.593 1.00 93.94 221 GLU A O 1
ATOM 1831 N N . GLN A 1 222 ? 9.814 -10.189 -23.702 1.00 91.69 222 GLN A N 1
ATOM 1832 C CA . GLN A 1 222 ? 9.390 -9.795 -25.048 1.00 91.69 222 GLN A CA 1
ATOM 1833 C C . GLN A 1 222 ? 7.868 -9.846 -25.246 1.00 91.69 222 GLN A C 1
ATOM 1835 O O . GLN A 1 222 ? 7.302 -8.977 -25.909 1.00 91.69 222 GLN A O 1
ATOM 1840 N N . ASP A 1 223 ? 7.225 -10.883 -24.716 1.00 91.62 223 ASP A N 1
ATOM 1841 C CA . ASP A 1 223 ? 5.807 -11.138 -24.924 1.00 91.62 223 ASP A CA 1
ATOM 1842 C C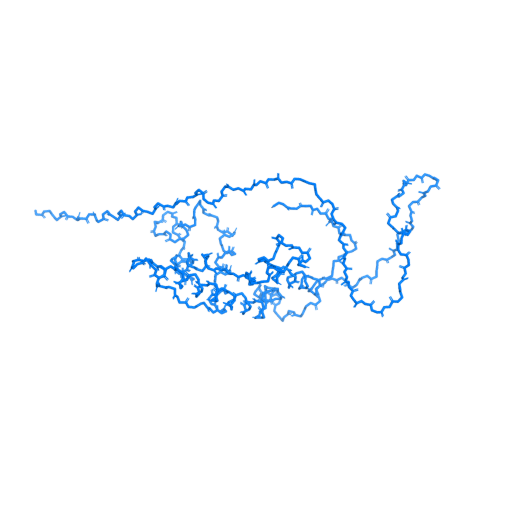 . ASP A 1 223 ? 5.022 -10.714 -23.676 1.00 91.62 223 ASP A C 1
ATOM 1844 O O . ASP A 1 223 ? 5.147 -11.316 -22.609 1.00 91.62 223 ASP A O 1
ATOM 1848 N N . ILE A 1 224 ? 4.193 -9.676 -23.814 1.00 92.69 224 ILE A N 1
ATOM 1849 C CA . ILE A 1 224 ? 3.318 -9.167 -22.750 1.00 92.69 224 ILE A CA 1
ATOM 1850 C C . ILE A 1 224 ? 1.847 -9.362 -23.114 1.00 92.69 224 ILE A C 1
ATOM 1852 O O . ILE A 1 224 ? 1.471 -9.343 -24.286 1.00 92.69 224 ILE A O 1
ATOM 1856 N N . CYS A 1 225 ? 1.006 -9.523 -22.095 1.00 93.56 225 CYS A N 1
ATOM 1857 C CA . CYS A 1 225 ? -0.443 -9.550 -22.244 1.00 93.56 225 CYS A CA 1
ATOM 1858 C C . CYS A 1 225 ? -1.032 -8.264 -21.663 1.00 93.56 225 CYS A C 1
ATOM 1860 O O . CYS A 1 225 ? -0.645 -7.850 -20.570 1.00 93.56 225 CYS A O 1
ATOM 1862 N N . ILE A 1 226 ? -1.961 -7.652 -22.394 1.00 94.12 226 ILE A N 1
ATOM 1863 C CA . ILE A 1 226 ? -2.738 -6.505 -21.931 1.00 94.12 226 ILE A CA 1
ATOM 1864 C C . ILE A 1 226 ? -4.174 -6.986 -21.806 1.00 94.12 226 ILE A C 1
ATOM 1866 O O . ILE A 1 226 ? -4.747 -7.464 -22.784 1.00 94.12 226 ILE A O 1
ATOM 1870 N N . ASP A 1 227 ? -4.718 -6.870 -20.604 1.00 94.00 227 ASP A N 1
ATOM 1871 C CA . ASP A 1 227 ? -6.090 -7.242 -20.293 1.00 94.00 227 ASP A CA 1
ATOM 1872 C C . ASP A 1 227 ? -6.665 -6.262 -19.267 1.00 94.00 227 ASP A C 1
ATOM 1874 O O . ASP A 1 227 ? -5.924 -5.553 -18.574 1.00 94.00 227 ASP A O 1
ATOM 1878 N N . GLU A 1 228 ? -7.986 -6.216 -19.185 1.00 92.75 228 GLU A N 1
ATOM 1879 C CA . GLU A 1 228 ? -8.715 -5.392 -18.231 1.00 92.75 228 GLU A CA 1
ATOM 1880 C C . GLU A 1 228 ? -8.990 -6.184 -16.943 1.00 92.75 228 GLU A C 1
ATOM 1882 O O . GLU A 1 228 ? -9.200 -7.396 -16.955 1.00 92.75 228 GLU A O 1
ATOM 1887 N N . SER A 1 229 ? -8.997 -5.491 -15.804 1.00 88.19 229 SER A N 1
ATOM 1888 C CA . SER A 1 229 ? -9.386 -6.056 -14.508 1.00 88.19 229 SER A CA 1
ATOM 1889 C C . SER A 1 229 ? -10.418 -5.147 -13.850 1.00 88.19 229 SER A C 1
ATOM 1891 O O . SER A 1 229 ? -10.301 -3.924 -13.941 1.00 88.19 229 SER A O 1
ATOM 1893 N N . LEU A 1 230 ? -11.399 -5.755 -13.176 1.00 68.12 230 LEU A N 1
ATOM 1894 C CA . LEU A 1 230 ? -12.467 -5.084 -12.422 1.00 68.12 230 LEU A CA 1
ATOM 1895 C C . LEU A 1 230 ? -12.177 -5.051 -10.919 1.00 68.12 230 LEU A C 1
ATOM 1897 O O . LEU A 1 230 ? -11.618 -6.052 -10.411 1.00 68.12 230 LEU A O 1
#

Mean predicted aligned error: 13.71 Å